Protein 4ABM (pdb70)

InterPro domains:
  IPR005024 Snf7 family [PF03357] (24-198)
  IPR005024 Snf7 family [PTHR22761] (6-207)

Radius of gyration: 22.6 Å; Cα contacts (8 Å, |Δi|>4): 222; chains: 4; bounding box: 54×70×55 Å

Nearest PDB structures (foldseek):
  4abm-assembly1_B  TM=1.013E+00  e=1.252E-09  Homo sapiens
  4abm-assembly1_A  TM=9.025E-01  e=4.653E-08  Homo sapiens
  6nct-assembly1_B  TM=8.554E-01  e=6.165E-01  Homo sapiens
  6b87-assembly3_C  TM=8.703E-01  e=2.392E+00  synthetic construct
  8dk2-assembly1_D  TM=8.391E-01  e=1.732E+00  Pseudomonas aeruginosa PA14

GO terms:
  GO:0036258 multivesicular body assembly (P, TAS)
  GO:0039702 viral budding via host ESCRT complex (P, TAS)
  GO:0000815 ESCRT III complex (C, TAS)
  GO:0016236 macroautophagy (P, TAS)
  GO:0006914 autophagy (P, TAS)
  GO:0006914 autophagy (P, IMP)
  GO:0005635 nuclear envelope (C, IDA)
  GO:0030496 midbody (C, IDA)
  GO:0000815 ESCRT III complex (C, IDA)
  GO:0031902 late endosome membrane (C, EXP)
  GO:0030496 midbody (C, EXP)
  GO:0010458 exit from mitosis (P, IMP)
  GO:0031468 nuclear membrane reassembly (P, IMP)
  GO:0090148 membrane fission (P, IMP)
  GO:0000281 mitotic cytokinesis (P, IMP)
  GO:0005515 protein binding (F, IPI)
  GO:0005829 cytosol (C, TAS)
  GO:0042802 identical protein binding (F, IPI)
  GO:0031982 vesicle (C, IDA)
  GO:0045296 cadherin binding (F, HDA)

Foldseek 3Di:
DVVLVVLLVVLVVVLVVLVVLLVVLVVLLVVLVVVCVVCPPVDPVVNVVSVVVNVVSVVVNVVSVVVNVVSVVVSVVSD/DVVLVVVLVVLVVVLVVLVVVLVVLVVLLVVLVVVLVVPVPPPVPSNVVSVVVSVVSVVVSVVSVVVNVVSVVVSVVSD/DVVLVVVLVVLVVVLVVLVVVLVVLVVLLVVLCVQLVPADPVGDVSNVVSVVVSVVSVVVSVVSVVVNVVSVVVSVVD/DLVVVLVVLVVVLVVLVVLLVVLVVLLVVLVVVVVVPPDDDPVVNVVSVVSSVVSVVSSVVSVVVNVVSVVVSVVSD

Solvent-accessible surface area: 20582 Å² total; per-residue (Å²): 74,94,38,37,102,81,0,1,65,65,0,100,39,0,22,103,18,0,34,127,46,10,105,122,11,43,117,66,17,103,91,22,81,89,32,56,174,165,37,42,151,153,64,151,154,46,33,70,85,21,74,145,111,42,90,142,22,67,80,51,27,67,37,4,27,29,5,5,5,39,0,8,22,2,41,53,46,23,135,75,77,149,86,116,88,6,7,74,74,0,96,38,1,21,115,18,1,40,91,22,13,92,79,4,20,103,92,19,46,101,13,54,75,28,9,152,158,59,32,109,191,64,160,202,34,9,104,80,0,79,118,71,43,155,117,26,64,159,57,10,53,71,2,6,34,3,18,9,13,0,13,31,3,42,76,55,53,127,63,81,140,104,122,98,25,65,92,96,10,116,58,13,41,74,99,25,51,156,108,45,78,78,2,65,100,39,20,114,95,20,62,92,28,9,154,152,55,26,122,190,111,138,191,14,21,127,96,0,64,91,71,38,144,26,2,63,153,28,23,63,118,14,60,31,14,26,71,16,0,99,131,8,65,145,62,111,162,105,112,53,21,31,90,142,29,126,35,50,25,102,57,18,51,97,21,23,78,55,6,72,114,71,9,93,114,33,85,83,56,68,166,176,111,66,139,166,69,162,160,51,62,74,38,26,80,99,51,38,116,38,10,66,137,21,38,57,61,24,71,6,43,21,48,0,10,58,54,28,54,102,79,77,163

CATH classification: 1.10.287.1060

Secondary structure (DSSP, 8-state):
-HHHHHHHHHHHHHHHHHHHHHHHHHHHHHHHHHHHHHHTTS-HHHHHHHHHHHHHHHHHHHHHHHHHHHHHHHHHHH-/-HHHHHHHHHHHHHHHHHHHHHHHHHHHHHHHHHHHHHHTTT-HHHHHHHHHHHHHHHHHHHHHHHHHHHHHHHHHHH-/-HHHHHHHHHHHHHHHHHHHHHHHHHHHHHHHHHHHHH--SS--THHHHHHHHHHHHHHHHHHHHHHHHHHHHHHHH-/-HHHHHHHHHHHHHHHHHHHHHHHHHHHHHHHHHHTT-S--HHHHHHHHHHHHHHHHHHHHHHHHHHHHHHHHHTT-

Organism: Homo sapiens (NCBI:txid9606)

B-factor: mean 28.0, std 14.1, range [8.92, 99.29]

Structure (mmCIF, N/CA/C/O backbone):
data_4ABM
#
_entry.id   4ABM
#
_cell.length_a   37.590
_cell.length_b   71.430
_cell.length_c   123.680
_cell.angle_alpha   90.00
_cell.angle_beta   90.00
_cell.angle_gamma   90.00
#
_symmetry.space_group_name_H-M   'P 21 21 21'
#
loop_
_entity.id
_entity.type
_entity.pdbx_description
1 polymer 'CHARGED MULTIVESICULAR BODY PROTEIN 4B'
2 water water
#
loop_
_atom_site.group_PDB
_atom_site.id
_atom_site.type_symbol
_atom_site.label_atom_id
_atom_site.label_alt_id
_atom_site.label_comp_id
_atom_site.label_asym_id
_atom_site.label_entity_id
_atom_site.label_seq_id
_atom_site.pdbx_PDB_ins_code
_atom_site.Cartn_x
_atom_site.Cartn_y
_atom_site.Cartn_z
_atom_site.occupancy
_atom_site.B_iso_or_equiv
_atom_site.auth_seq_id
_atom_site.auth_comp_id
_atom_site.auth_asym_id
_atom_site.auth_atom_id
_atom_site.pdbx_PDB_model_num
ATOM 1 N N . GLY A 1 1 ? 24.024 20.555 -1.887 1.00 20.36 19 GLY A N 1
ATOM 2 C CA . GLY A 1 1 ? 23.452 19.653 -2.945 1.00 21.48 19 GLY A CA 1
ATOM 3 C C . GLY A 1 1 ? 22.028 20.098 -3.280 1.00 20.00 19 GLY A C 1
ATOM 4 O O . GLY A 1 1 ? 21.547 21.156 -2.771 1.00 19.12 19 GLY A O 1
ATOM 5 N N . ALA A 1 2 ? 21.328 19.292 -4.079 1.00 19.88 20 ALA A N 1
ATOM 6 C CA . ALA A 1 2 ? 19.969 19.658 -4.547 1.00 19.61 20 ALA A CA 1
ATOM 7 C C . ALA A 1 2 ? 19.043 19.851 -3.368 1.00 19.06 20 ALA A C 1
ATOM 8 O O . ALA A 1 2 ? 18.240 20.789 -3.344 1.00 18.19 20 ALA A O 1
ATOM 10 N N . MET A 1 3 ? 19.152 18.972 -2.380 1.00 18.65 21 MET A N 1
ATOM 11 C CA . MET A 1 3 ? 18.205 19.001 -1.200 1.00 19.09 21 MET A CA 1
ATOM 12 C C . MET A 1 3 ? 18.412 20.244 -0.397 1.00 18.02 21 MET A C 1
ATOM 13 O O . MET A 1 3 ? 17.408 20.941 0.032 1.00 17.58 21 MET A O 1
ATOM 18 N N . GLU A 1 4 ? 19.680 20.577 -0.175 1.00 17.96 22 GLU A N 1
ATOM 19 C CA . GLU A 1 4 ? 20.026 21.770 0.571 1.00 17.36 22 GLU A CA 1
ATOM 20 C C . GLU A 1 4 ? 19.535 23.015 -0.194 1.00 16.47 22 GLU A C 1
ATOM 21 O O . GLU A 1 4 ? 18.938 23.902 0.393 1.00 15.64 22 GLU A O 1
ATOM 27 N N . GLN A 1 5 ? 19.719 23.035 -1.516 1.00 16.97 23 GLN A N 1
ATOM 28 C CA . GLN A 1 5 ? 19.239 24.195 -2.299 1.00 16.87 23 GLN A CA 1
ATOM 29 C C . GLN A 1 5 ? 17.697 24.359 -2.256 1.00 15.79 23 GLN A C 1
ATOM 30 O O . GLN A 1 5 ? 17.183 25.486 -2.242 1.00 15.81 23 GLN A O 1
ATOM 36 N N . GLU A 1 6 ? 16.967 23.239 -2.275 1.00 15.24 24 GLU A N 1
ATOM 37 C CA . GLU A 1 6 ? 15.513 23.332 -2.154 1.00 15.21 24 GLU A CA 1
ATOM 38 C C . GLU A 1 6 ? 15.111 23.881 -0.762 1.00 13.79 24 GLU A C 1
ATOM 39 O O . GLU A 1 6 ? 14.319 24.864 -0.649 1.00 13.78 24 GLU A O 1
ATOM 45 N N . ALA A 1 7 ? 15.652 23.277 0.276 1.00 13.21 25 ALA A N 1
ATOM 46 C CA . ALA A 1 7 ? 15.458 23.801 1.660 1.00 12.57 25 ALA A CA 1
ATOM 47 C C . ALA A 1 7 ? 15.821 25.299 1.789 1.00 12.12 25 ALA A C 1
ATOM 48 O O . ALA A 1 7 ? 15.044 26.101 2.398 1.00 11.33 25 ALA A O 1
ATOM 50 N N . ILE A 1 8 ? 16.903 25.699 1.135 1.00 11.99 26 ILE A N 1
ATOM 51 C CA . ILE A 1 8 ? 17.387 27.050 1.238 1.00 12.55 26 ILE A CA 1
ATOM 52 C C . ILE A 1 8 ? 16.395 27.977 0.527 1.00 12.39 26 ILE A C 1
ATOM 53 O O . ILE A 1 8 ? 16.061 29.029 1.033 1.00 12.06 26 ILE A O 1
ATOM 58 N N . GLN A 1 9 ? 15.796 27.502 -0.575 1.00 12.54 27 GLN A N 1
ATOM 59 C CA . GLN A 1 9 ? 14.804 28.347 -1.251 1.00 13.11 27 GLN A CA 1
ATOM 60 C C . GLN A 1 9 ? 13.466 28.461 -0.448 1.00 12.48 27 GLN A C 1
ATOM 61 O O . GLN A 1 9 ? 12.837 29.519 -0.417 1.00 12.60 27 GLN A O 1
ATOM 67 N N A ARG A 1 10 ? 13.036 27.371 0.149 0.70 12.94 28 ARG A N 1
ATOM 68 N N B ARG A 1 10 ? 13.012 27.351 0.140 0.30 12.11 28 ARG A N 1
ATOM 69 C CA A ARG A 1 10 ? 11.849 27.413 0.960 0.70 13.51 28 ARG A CA 1
ATOM 70 C CA B ARG A 1 10 ? 11.835 27.415 1.011 0.30 11.94 28 ARG A CA 1
ATOM 71 C C A ARG A 1 10 ? 12.087 28.312 2.203 0.70 12.39 28 ARG A C 1
ATOM 72 C C B ARG A 1 10 ? 12.108 28.385 2.145 0.30 11.55 28 ARG A C 1
ATOM 73 O O A ARG A 1 10 ? 11.191 29.048 2.628 0.70 12.13 28 ARG A O 1
ATOM 74 O O B ARG A 1 10 ? 11.243 29.190 2.506 0.30 11.63 28 ARG A O 1
ATOM 89 N N . LEU A 1 11 ? 13.316 28.326 2.704 1.00 11.60 29 LEU A N 1
ATOM 90 C CA . LEU A 1 11 ? 13.692 29.292 3.777 1.00 11.35 29 LEU A CA 1
ATOM 91 C C . LEU A 1 11 ? 13.611 30.755 3.310 1.00 11.67 29 LEU A C 1
ATOM 92 O O . LEU A 1 11 ? 12.989 31.622 4.015 1.00 11.64 29 LEU A O 1
ATOM 97 N N . ARG A 1 12 ? 14.127 31.030 2.089 1.00 12.41 30 ARG A N 1
ATOM 98 C CA . ARG A 1 12 ? 14.005 32.347 1.503 1.00 13.79 30 ARG A CA 1
ATOM 99 C C . ARG A 1 12 ? 12.553 32.781 1.350 1.00 13.78 30 ARG A C 1
ATOM 100 O O . ARG A 1 12 ? 12.223 33.920 1.639 1.00 13.51 30 ARG A O 1
ATOM 108 N N . ASP A 1 13 ? 11.703 31.883 0.813 1.00 13.85 31 ASP A N 1
ATOM 109 C CA . ASP A 1 13 ? 10.285 32.196 0.633 1.00 15.01 31 ASP A CA 1
ATOM 110 C C . ASP A 1 13 ? 9.622 32.551 2.027 1.00 14.48 31 ASP A C 1
ATOM 111 O O . ASP A 1 13 ? 8.765 33.413 2.117 1.00 14.84 31 ASP A O 1
ATOM 116 N N . THR A 1 14 ? 10.014 31.829 3.071 1.00 13.02 32 THR A N 1
ATOM 117 C CA . THR A 1 14 ? 9.541 32.110 4.414 1.00 13.31 32 THR A CA 1
ATOM 118 C C . THR A 1 14 ? 10.017 33.450 4.932 1.00 12.30 32 THR A C 1
ATOM 119 O O . THR A 1 14 ? 9.247 34.187 5.578 1.00 13.24 32 THR A O 1
ATOM 123 N N . GLU A 1 15 ? 11.270 33.761 4.709 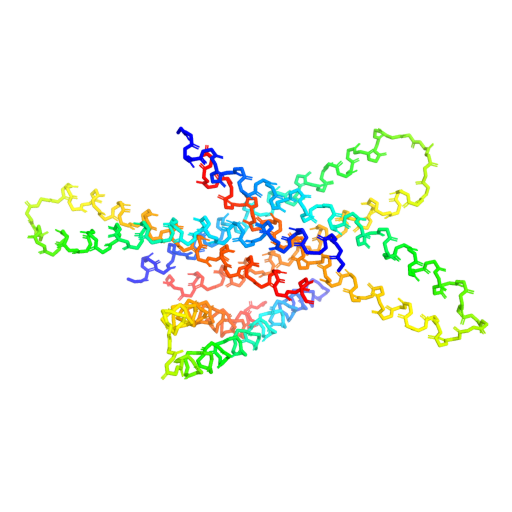1.00 12.31 33 GLU A N 1
ATOM 124 C CA . GLU A 1 15 ? 11.810 35.106 5.080 1.00 12.52 33 GLU A CA 1
ATOM 125 C C . GLU A 1 15 ? 11.051 36.239 4.429 1.00 13.40 33 GLU A C 1
ATOM 126 O O . GLU A 1 15 ? 10.786 37.248 5.074 1.00 12.28 33 GLU A O 1
ATOM 132 N N . GLU A 1 16 ? 10.722 36.072 3.150 1.00 14.33 34 GLU A N 1
ATOM 133 C CA . GLU A 1 16 ? 9.986 37.087 2.417 1.00 16.01 34 GLU A CA 1
ATOM 134 C C . GLU A 1 16 ? 8.633 37.285 3.072 1.00 15.52 34 GLU A C 1
ATOM 135 O O . GLU A 1 16 ? 8.201 38.428 3.293 1.00 15.02 34 GLU A O 1
ATOM 141 N N . MET A 1 17 ? 7.959 36.173 3.399 1.00 13.69 35 MET A N 1
ATOM 142 C CA . MET A 1 17 ? 6.622 36.249 4.045 1.00 15.05 35 MET A CA 1
ATOM 143 C C . MET A 1 17 ? 6.750 36.958 5.380 1.00 14.45 35 MET A C 1
ATOM 144 O O . MET A 1 17 ? 5.926 37.845 5.733 1.00 15.54 35 MET A O 1
ATOM 149 N N . LEU A 1 18 ? 7.803 36.598 6.126 1.00 13.54 36 LEU A N 1
ATOM 150 C CA . LEU A 1 18 ? 7.961 37.126 7.461 1.00 12.69 36 LEU A CA 1
ATOM 151 C C . LEU A 1 18 ? 8.250 38.615 7.421 1.00 12.39 36 LEU A C 1
ATOM 152 O O . LEU A 1 18 ? 7.684 39.393 8.222 1.00 12.02 36 LEU A O 1
ATOM 157 N N . SER A 1 19 ? 9.096 39.034 6.484 1.00 12.52 37 SER A N 1
ATOM 158 C CA . SER A 1 19 ? 9.429 40.473 6.341 1.00 14.17 37 SER A CA 1
ATOM 159 C C . SER A 1 19 ? 8.205 41.283 5.996 1.00 15.03 37 SER A C 1
ATOM 160 O O . SER A 1 19 ? 8.046 42.387 6.458 1.00 14.58 37 SER A O 1
ATOM 163 N N . LYS A 1 20 ? 7.291 40.702 5.220 1.00 15.73 38 LYS A N 1
ATOM 164 C CA . LYS A 1 20 ? 6.032 41.429 4.897 1.00 17.39 38 LYS A CA 1
ATOM 165 C C . LYS A 1 20 ? 5.187 41.657 6.181 1.00 16.62 38 LYS A C 1
ATOM 166 O O . LYS A 1 20 ? 4.628 42.766 6.407 1.00 16.45 38 LYS A O 1
ATOM 172 N N . LYS A 1 21 ? 5.083 40.624 7.010 1.00 15.10 39 LYS A N 1
ATOM 173 C CA . LYS A 1 21 ? 4.318 40.750 8.297 1.00 15.64 39 LYS A CA 1
ATOM 174 C C . LYS A 1 21 ? 5.034 41.714 9.235 1.00 14.97 39 LYS A C 1
ATOM 175 O O . LYS A 1 21 ? 4.413 42.475 9.941 1.00 15.17 39 LYS A O 1
ATOM 181 N N . GLN A 1 22 ? 6.348 41.663 9.228 1.00 14.26 40 GLN A N 1
ATOM 182 C CA . GLN A 1 22 ? 7.147 42.584 10.007 1.00 15.73 40 GLN A CA 1
ATOM 183 C C . GLN A 1 22 ? 6.840 44.037 9.634 1.00 17.03 40 GLN A C 1
ATOM 184 O O . GLN A 1 22 ? 6.621 44.890 10.508 1.00 17.57 40 GLN A O 1
ATOM 190 N N . GLU A 1 23 ? 6.819 44.329 8.345 1.00 18.46 41 GLU A N 1
ATOM 191 C CA . GLU A 1 23 ? 6.616 45.707 7.904 1.00 21.86 41 GLU A CA 1
ATOM 192 C C . GLU A 1 23 ? 5.184 46.190 8.256 1.00 21.46 41 GLU A C 1
ATOM 193 O O . GLU A 1 23 ? 4.981 47.364 8.630 1.00 21.58 41 GLU A O 1
ATOM 199 N N . PHE A 1 24 ? 4.210 45.275 8.136 1.00 19.92 42 PHE A N 1
ATOM 200 C CA . PHE A 1 24 ? 2.800 45.523 8.600 1.00 20.53 42 PHE A CA 1
ATOM 201 C C . PHE A 1 24 ? 2.735 45.886 10.090 1.00 19.58 42 PHE A C 1
ATOM 202 O O . PHE A 1 24 ? 2.085 46.917 10.486 1.00 19.99 42 PHE A O 1
ATOM 210 N N . LEU A 1 25 ? 3.383 45.072 10.926 1.00 16.97 43 LEU A N 1
ATOM 211 C CA . LEU A 1 25 ? 3.331 45.267 12.380 1.00 16.61 43 LEU A CA 1
ATOM 212 C C . LEU A 1 25 ? 4.056 46.502 12.784 1.00 17.50 43 LEU A C 1
ATOM 213 O O . LEU A 1 25 ? 3.567 47.286 13.665 1.00 17.36 43 LEU A O 1
ATOM 218 N N . GLU A 1 26 ? 5.203 46.750 12.147 1.00 17.34 44 GLU A N 1
ATOM 219 C CA . GLU A 1 26 ? 5.987 47.996 12.449 1.00 19.03 44 GLU A CA 1
ATOM 220 C C . GLU A 1 26 ? 5.170 49.241 12.139 1.00 21.22 44 GLU A C 1
ATOM 221 O O . GLU A 1 26 ? 5.140 50.205 12.944 1.00 22.85 44 GLU A O 1
ATOM 227 N N . LYS A 1 27 ? 4.489 49.224 10.998 1.00 21.87 45 LYS A N 1
ATOM 228 C CA . LYS A 1 27 ? 3.609 50.357 10.619 1.00 24.31 45 LYS A CA 1
ATOM 229 C C . LYS A 1 27 ? 2.477 50.535 11.665 1.00 23.81 45 LYS A C 1
ATOM 230 O O . LYS A 1 27 ? 2.189 51.668 12.114 1.00 22.84 45 LYS A O 1
ATOM 236 N N . LYS A 1 28 ? 1.861 49.424 12.065 1.00 21.89 46 LYS A N 1
ATOM 237 C CA . LYS A 1 28 ? 0.763 49.467 13.015 1.00 23.47 46 LYS A CA 1
ATOM 238 C C . LYS A 1 28 ? 1.191 50.036 14.363 1.00 22.63 46 LYS A C 1
ATOM 239 O O . LYS A 1 28 ? 0.430 50.820 15.016 1.00 24.38 46 LYS A O 1
ATOM 245 N N . ILE A 1 29 ? 2.385 49.661 14.799 1.00 21.34 47 ILE A N 1
ATOM 246 C CA . ILE A 1 29 ? 2.927 50.194 16.036 1.00 21.18 47 ILE A CA 1
ATOM 247 C C . ILE A 1 29 ? 3.193 51.718 15.918 1.00 23.31 47 ILE A C 1
ATOM 248 O O . ILE A 1 29 ? 2.795 52.506 16.818 1.00 24.55 47 ILE A O 1
ATOM 253 N N . GLU A 1 30 ? 3.829 52.136 14.811 1.00 24.43 48 GLU A N 1
ATOM 254 C CA . GLU A 1 30 ? 4.069 53.570 14.526 1.00 29.39 48 GLU A CA 1
ATOM 255 C C . GLU A 1 30 ? 2.767 54.332 14.554 1.00 29.85 48 GLU A C 1
ATOM 256 O O . GLU A 1 30 ? 2.676 55.435 15.148 1.00 30.60 48 GLU A O 1
ATOM 262 N N . GLN A 1 31 ? 1.736 53.747 13.951 1.00 28.72 49 GLN A N 1
ATOM 263 C CA . GLN A 1 31 ? 0.408 54.387 13.924 1.00 32.05 49 GLN A CA 1
ATOM 264 C C . GLN A 1 31 ? -0.191 54.518 15.316 1.00 30.70 49 GLN A C 1
ATOM 265 O O . GLN A 1 31 ? -0.863 55.523 15.616 1.00 31.03 49 GLN A O 1
ATOM 271 N N . GLU A 1 32 ? 0.039 53.515 16.176 1.00 29.26 50 GLU A N 1
ATOM 272 C CA . GLU A 1 32 ? -0.523 53.544 17.562 1.00 28.51 50 GLU A CA 1
ATOM 273 C C . GLU A 1 32 ? 0.200 54.605 18.422 1.00 26.37 50 GLU A C 1
ATOM 274 O O . GLU A 1 32 ? -0.410 55.286 19.223 1.00 25.74 50 GLU A O 1
ATOM 280 N N . LEU A 1 33 ? 1.502 54.724 18.250 1.00 26.55 51 LEU A N 1
ATOM 281 C CA . LEU A 1 33 ? 2.242 55.744 19.000 1.00 28.42 51 LEU A CA 1
ATOM 282 C C . LEU A 1 33 ? 1.834 57.159 18.562 1.00 29.99 51 LEU A C 1
ATOM 283 O O . LEU A 1 33 ? 1.616 58.041 19.400 1.00 30.62 51 LEU A O 1
ATOM 288 N N . THR A 1 34 ? 1.622 57.339 17.268 1.00 29.59 52 THR A N 1
ATOM 289 C CA . THR A 1 34 ? 1.203 58.620 16.758 1.00 32.57 52 THR A CA 1
ATOM 290 C C . THR A 1 34 ? -0.185 58.991 17.312 1.00 33.33 52 THR A C 1
ATOM 291 O O . THR A 1 34 ? -0.410 60.143 17.781 1.00 33.56 52 THR A O 1
ATOM 295 N N . ALA A 1 35 ? -1.093 58.015 17.285 1.00 32.27 53 ALA A N 1
ATOM 296 C CA . ALA A 1 35 ? -2.466 58.203 17.768 1.00 35.53 53 ALA A CA 1
ATOM 297 C C . ALA A 1 35 ? -2.523 58.427 19.274 1.00 35.13 53 ALA A C 1
ATOM 298 O O . ALA A 1 35 ? -3.394 59.154 19.764 1.00 36.45 53 ALA A O 1
ATOM 300 N N . ALA A 1 36 ? -1.617 57.785 20.012 1.00 34.21 54 ALA A N 1
ATOM 301 C CA . ALA A 1 36 ? -1.571 57.950 21.476 1.00 36.09 54 ALA A CA 1
ATOM 302 C C . ALA A 1 36 ? -1.172 59.386 21.879 1.00 38.72 54 ALA A C 1
ATOM 303 O O . ALA A 1 36 ? -1.722 59.955 22.859 1.00 39.12 54 ALA A O 1
ATOM 305 N N . LYS A 1 37 ? -0.222 59.963 21.135 1.00 39.65 55 LYS A N 1
ATOM 306 C CA . LYS A 1 37 ? 0.207 61.354 21.356 1.00 44.36 55 LYS A CA 1
ATOM 307 C C . LYS A 1 37 ? -0.892 62.361 20.997 1.00 45.98 55 LYS A C 1
ATOM 308 O O . LYS A 1 37 ? -1.104 63.346 21.727 1.00 47.53 55 LYS A O 1
ATOM 314 N N . LYS A 1 38 ? -1.590 62.122 19.877 1.00 46.23 56 LYS A N 1
ATOM 315 C CA . LYS A 1 38 ? -2.696 63.021 19.452 1.00 49.46 56 LYS A CA 1
ATOM 316 C C . LYS A 1 38 ? -3.878 62.984 20.449 1.00 49.48 56 LYS A C 1
ATOM 317 O O . LYS A 1 38 ? -4.385 64.027 20.867 1.00 50.21 56 LYS A O 1
ATOM 323 N N . HIS A 1 39 ? -4.286 61.776 20.836 1.00 46.91 57 HIS A N 1
ATOM 324 C CA . HIS A 1 39 ? -5.485 61.588 21.659 1.00 48.39 57 HIS A CA 1
ATOM 325 C C . HIS A 1 39 ? -5.251 61.956 23.123 1.00 46.91 57 HIS A C 1
ATOM 326 O O . HIS A 1 39 ? -6.157 62.437 23.793 1.00 44.55 57 HIS A O 1
ATOM 333 N N . GLY A 1 40 ? -4.027 61.708 23.617 1.00 46.22 58 GLY A N 1
ATOM 334 C CA . GLY A 1 40 ? -3.596 62.210 24.941 1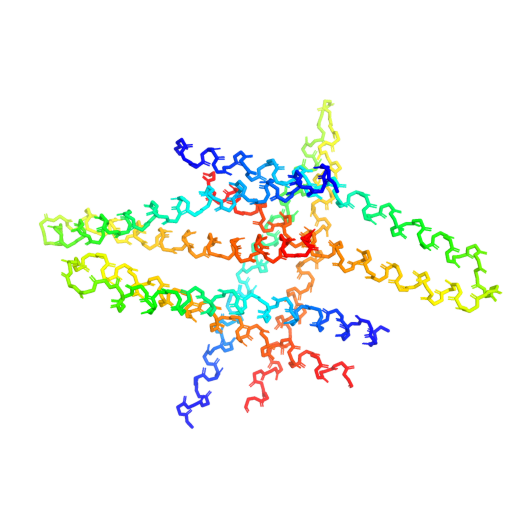.00 45.95 58 GLY A CA 1
ATOM 335 C C . GLY A 1 40 ? -4.413 61.663 26.101 1.00 45.66 58 GLY A C 1
ATOM 336 O O . GLY A 1 40 ? -4.540 60.449 26.271 1.00 46.66 58 GLY A O 1
ATOM 337 N N . THR A 1 41 ? -4.963 62.563 26.902 1.00 46.01 59 THR A N 1
ATOM 338 C CA . THR A 1 41 ? -5.790 62.179 28.047 1.00 44.39 59 THR A CA 1
ATOM 339 C C . THR A 1 41 ? -7.303 62.376 27.771 1.00 43.68 59 THR A C 1
ATOM 340 O O . THR A 1 41 ? -8.070 62.670 28.688 1.00 43.62 59 THR A O 1
ATOM 344 N N . LYS A 1 42 ? -7.716 62.199 26.512 1.00 42.33 60 LYS A N 1
ATOM 345 C CA . LYS A 1 42 ? -9.108 62.514 26.101 1.00 42.65 60 LYS A CA 1
ATOM 346 C C . LYS A 1 42 ? -10.121 61.432 26.578 1.00 38.82 60 LYS A C 1
ATOM 347 O O . LYS A 1 42 ? -11.244 61.746 26.938 1.00 39.05 60 LYS A O 1
ATOM 353 N N . ASN A 1 43 ? -9.694 60.171 26.582 1.00 34.19 61 ASN A N 1
ATOM 354 C CA . ASN A 1 43 ? -10.616 59.065 26.832 1.00 31.56 61 ASN A CA 1
ATOM 355 C C . ASN A 1 43 ? -9.893 57.846 27.356 1.00 28.53 61 ASN A C 1
ATOM 356 O O . ASN A 1 43 ? -9.121 57.206 26.627 1.00 26.45 61 ASN A O 1
ATOM 361 N N . LYS A 1 44 ? -10.066 57.576 28.652 1.00 26.69 62 LYS A N 1
ATOM 362 C CA . LYS A 1 44 ? -9.336 56.437 29.319 1.00 26.00 62 LYS A CA 1
ATOM 363 C C . LYS A 1 44 ? -9.645 55.083 28.695 1.00 25.36 62 LYS A C 1
ATOM 364 O O . LYS A 1 44 ? -8.726 54.253 28.487 1.00 23.57 62 LYS A O 1
ATOM 370 N N . ARG A 1 45 ? -10.932 54.797 28.478 1.00 26.80 63 ARG A N 1
ATOM 371 C CA . ARG A 1 45 ? -11.309 53.504 27.901 1.00 28.06 63 ARG A CA 1
ATOM 372 C C . ARG A 1 45 ? -10.585 53.264 26.535 1.00 27.19 63 ARG A C 1
ATOM 373 O O . ARG A 1 45 ? -10.002 52.205 26.307 1.00 25.63 63 ARG A O 1
ATOM 381 N N . ALA A 1 46 ? -10.647 54.256 25.649 1.00 26.92 64 ALA A N 1
ATOM 382 C CA . ALA A 1 46 ? -10.025 54.140 24.328 1.00 26.02 64 ALA A CA 1
ATOM 383 C C . ALA A 1 46 ? -8.495 54.029 24.430 1.00 24.14 64 ALA A C 1
ATOM 384 O O . ALA A 1 46 ? -7.846 53.286 23.635 1.00 23.99 64 ALA A O 1
ATOM 386 N N . ALA A 1 47 ? -7.900 54.776 25.369 1.00 23.10 65 ALA A N 1
ATOM 387 C CA . ALA A 1 47 ? -6.421 54.684 25.596 1.00 22.77 65 ALA A CA 1
ATOM 388 C C . ALA A 1 47 ? -6.032 53.302 26.085 1.00 22.30 65 ALA A C 1
ATOM 389 O O . ALA A 1 47 ? -5.110 52.715 25.580 1.00 22.79 65 ALA A O 1
ATOM 391 N N . LEU A 1 48 ? -6.767 52.771 27.053 1.00 22.35 66 LEU A N 1
ATOM 392 C CA . LEU A 1 48 ? -6.481 51.392 27.525 1.00 22.76 66 LEU A CA 1
ATOM 393 C C . LEU A 1 48 ? -6.599 50.338 26.392 1.00 22.67 66 LEU A C 1
ATOM 394 O O . LEU A 1 48 ? -5.743 49.419 26.281 1.00 23.62 66 LEU A O 1
ATOM 399 N N . GLN A 1 49 ? -7.642 50.462 25.572 1.00 24.37 67 GLN A N 1
ATOM 400 C CA . GLN A 1 49 ? -7.829 49.579 24.398 1.00 26.17 67 GLN A CA 1
ATOM 401 C C . GLN A 1 49 ? -6.641 49.695 23.432 1.00 24.47 67 GLN A C 1
ATOM 402 O O . GLN A 1 49 ? -6.138 48.702 22.938 1.00 22.19 67 GLN A O 1
ATOM 408 N N . ALA A 1 50 ? -6.205 50.927 23.185 1.00 24.00 68 ALA A N 1
ATOM 409 C CA . ALA A 1 50 ? -5.087 51.186 22.264 1.00 23.59 68 ALA A CA 1
ATOM 410 C C . ALA A 1 50 ? -3.760 50.619 22.809 1.00 22.43 68 ALA A C 1
ATOM 411 O O . ALA A 1 50 ? -2.903 50.068 22.033 1.00 22.35 68 ALA A O 1
ATOM 413 N N . LEU A 1 51 ? -3.558 50.758 24.113 1.00 24.56 69 LEU A N 1
ATOM 414 C CA . LEU A 1 51 ? -2.358 50.220 24.764 1.00 24.43 69 LEU A CA 1
ATOM 415 C C . LEU A 1 51 ? -2.349 48.720 24.655 1.00 24.68 69 LEU A C 1
ATOM 416 O O . LEU A 1 51 ? -1.308 48.114 24.337 1.00 25.50 69 LEU A O 1
ATOM 421 N N . LYS A 1 52 ? -3.519 48.118 24.813 1.00 24.01 70 LYS A N 1
ATOM 422 C CA . LYS A 1 52 ? -3.685 46.681 24.560 1.00 26.25 70 LYS A CA 1
ATOM 423 C C . LYS A 1 52 ? -3.335 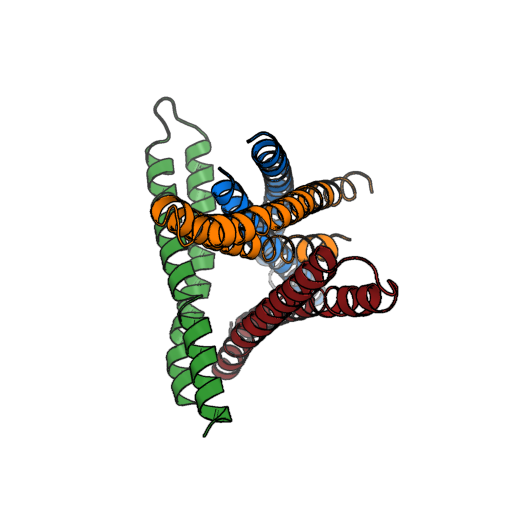46.278 23.111 1.00 24.29 70 LYS A C 1
ATOM 424 O O . LYS A 1 52 ? -2.695 45.226 22.878 1.00 24.67 70 LYS A O 1
ATOM 430 N N . ARG A 1 53 ? -3.771 47.067 22.140 1.00 24.74 71 ARG A N 1
ATOM 431 C CA . ARG A 1 53 ? -3.491 46.717 20.710 1.00 23.03 71 ARG A CA 1
ATOM 432 C C . ARG A 1 53 ? -2.007 46.830 20.442 1.00 22.00 71 ARG A C 1
ATOM 433 O O . ARG A 1 53 ? -1.400 45.937 19.828 1.00 20.43 71 ARG A O 1
ATOM 441 N N . LYS A 1 54 ? -1.414 47.906 20.921 1.00 21.01 72 LYS A N 1
ATOM 442 C CA . LYS A 1 54 ? -0.007 48.143 20.710 1.00 20.80 72 LYS A CA 1
ATOM 443 C C . LYS A 1 54 ? 0.819 47.051 21.318 1.00 19.03 72 LYS A C 1
ATOM 444 O O . LYS A 1 54 ? 1.768 46.547 20.670 1.00 18.29 72 LYS A O 1
ATOM 450 N N . LYS A 1 55 ? 0.465 46.615 22.532 1.00 18.44 73 LYS A N 1
ATOM 451 C CA . LYS A 1 55 ? 1.218 45.509 23.172 1.00 19.24 73 LYS A CA 1
ATOM 452 C C . LYS A 1 55 ? 1.114 44.202 22.381 1.00 19.07 73 LYS A C 1
ATOM 453 O O . LYS A 1 55 ? 2.039 43.433 22.356 1.00 17.81 73 LYS A O 1
ATOM 459 N N . ARG A 1 56 ? -0.069 43.931 21.816 1.00 17.88 74 ARG A N 1
ATOM 460 C CA . ARG A 1 56 ? -0.262 42.719 21.004 1.00 17.55 74 ARG A CA 1
ATOM 461 C C . ARG A 1 56 ? 0.618 42.758 19.768 1.00 15.64 74 ARG A C 1
ATOM 462 O O . ARG A 1 56 ? 1.344 41.790 19.486 1.00 15.12 74 ARG A O 1
ATOM 470 N N . TYR A 1 57 ? 0.653 43.890 19.097 1.00 15.83 75 TYR A N 1
ATOM 471 C CA . TYR A 1 57 ? 1.475 44.023 17.858 1.00 15.43 75 TYR A CA 1
ATOM 472 C C . TYR A 1 57 ? 2.956 43.886 18.217 1.00 15.20 75 TYR A C 1
ATOM 473 O O . TYR A 1 57 ? 3.726 43.197 17.509 1.00 13.99 75 TYR A O 1
ATOM 482 N N . GLU A 1 58 ? 3.361 44.520 19.322 1.00 14.39 76 GLU A N 1
ATOM 483 C CA . GLU A 1 58 ? 4.768 44.396 19.787 1.00 14.56 76 GLU A CA 1
ATOM 484 C C . GLU A 1 58 ? 5.157 42.969 20.115 1.00 13.67 76 GLU A C 1
ATOM 485 O O . GLU A 1 58 ? 6.233 42.535 19.766 1.00 12.61 76 GLU A O 1
ATOM 491 N N . LYS A 1 59 ? 4.232 42.221 20.738 1.00 13.09 77 LYS A N 1
ATOM 492 C CA . LYS A 1 59 ? 4.469 40.798 21.036 1.00 14.11 77 LYS A CA 1
ATOM 493 C C . LYS A 1 59 ? 4.554 39.935 19.735 1.00 13.16 77 LYS A C 1
ATOM 494 O O . LYS A 1 59 ? 5.452 39.139 19.585 1.00 12.44 77 LYS A O 1
ATOM 500 N N . GLN A 1 60 ? 3.662 40.200 18.801 1.00 13.02 78 GLN A N 1
ATOM 501 C CA . GLN A 1 60 ? 3.657 39.511 17.500 1.00 12.54 78 GLN A CA 1
ATOM 502 C C . GLN A 1 60 ? 4.916 39.841 16.759 1.00 12.10 78 GLN A C 1
ATOM 503 O O . GLN A 1 60 ? 5.487 38.984 16.116 1.00 11.46 78 GLN A O 1
ATOM 509 N N . LEU A 1 61 ? 5.336 41.109 16.825 1.00 11.38 79 LEU A N 1
ATOM 510 C CA . LEU A 1 61 ? 6.561 41.527 16.153 1.00 11.27 79 LEU A CA 1
ATOM 511 C C . LEU A 1 61 ? 7.791 40.884 16.724 1.00 11.60 79 LEU A C 1
ATOM 512 O O . LEU A 1 61 ? 8.706 40.507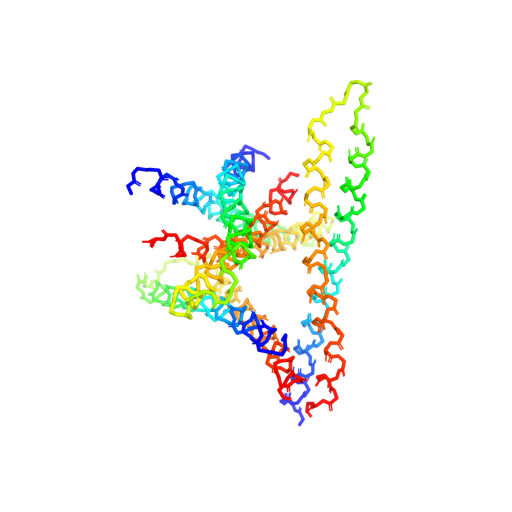 15.968 1.00 11.39 79 LEU A O 1
ATOM 517 N N . ALA A 1 62 ? 7.864 40.795 18.065 1.00 11.73 80 ALA A N 1
ATOM 518 C CA . ALA A 1 62 ? 9.030 40.196 18.696 1.00 12.77 80 ALA A CA 1
ATOM 519 C C . ALA A 1 62 ? 9.160 38.728 18.254 1.00 12.46 80 ALA A C 1
ATOM 520 O O . ALA A 1 62 ? 10.275 38.239 17.996 1.00 11.80 80 ALA A O 1
ATOM 522 N N . GLN A 1 63 ? 8.020 38.054 18.120 1.00 12.71 81 GLN A N 1
ATOM 523 C CA . GLN A 1 63 ? 8.003 36.680 17.691 1.00 13.35 81 GLN A CA 1
ATOM 524 C C . GLN A 1 63 ? 8.513 36.579 16.270 1.00 11.71 81 GLN A C 1
ATOM 525 O O . GLN A 1 63 ? 9.363 35.708 15.935 1.00 11.98 81 GLN A O 1
ATOM 531 N N . ILE A 1 64 ? 7.948 37.401 15.399 1.00 10.82 82 ILE A N 1
ATOM 532 C CA . ILE A 1 64 ? 8.348 37.400 13.984 1.00 9.86 82 ILE A CA 1
ATOM 533 C C . ILE A 1 64 ? 9.860 37.659 13.808 1.00 10.06 82 ILE A C 1
ATOM 534 O O . ILE A 1 64 ? 10.540 36.959 13.025 1.00 8.92 82 ILE A O 1
ATOM 539 N N . ASP A 1 65 ? 10.398 38.607 14.590 1.00 9.88 83 ASP A N 1
ATOM 540 C CA . ASP A 1 65 ? 11.812 38.963 14.468 1.00 11.17 83 ASP A CA 1
ATOM 541 C C . ASP A 1 65 ? 12.696 37.822 14.934 1.00 10.75 83 ASP A C 1
ATOM 542 O O . ASP A 1 65 ? 13.761 37.552 14.345 1.00 10.62 83 ASP A O 1
ATOM 547 N N . GLY A 1 66 ? 12.223 37.080 15.943 1.00 10.56 84 GLY A N 1
ATOM 548 C CA . GLY A 1 66 ? 12.975 35.938 16.447 1.00 10.57 84 GLY A CA 1
ATOM 549 C C . GLY A 1 66 ? 12.970 34.797 15.416 1.00 10.24 84 GLY A C 1
ATOM 550 O O . GLY A 1 66 ? 13.985 34.161 15.171 1.00 10.27 84 GLY A O 1
ATOM 551 N N . THR A 1 67 ? 11.827 34.574 14.811 1.00 9.71 85 THR A N 1
ATOM 552 C CA . THR A 1 67 ? 11.697 33.552 13.771 1.00 9.68 85 THR A CA 1
ATOM 553 C C . THR A 1 67 ? 12.575 33.915 12.587 1.00 9.65 85 THR A C 1
ATOM 554 O O . THR A 1 67 ? 13.249 33.077 12.030 1.00 10.02 85 THR A O 1
ATOM 558 N N . LEU A 1 68 ? 12.564 35.182 12.204 1.00 9.35 86 LEU A N 1
ATOM 559 C CA . LEU A 1 68 ? 13.319 35.606 11.023 1.00 10.02 86 LEU A CA 1
ATOM 560 C C . LEU A 1 68 ? 14.829 35.363 11.208 1.00 9.86 86 LEU A C 1
ATOM 561 O O . LEU A 1 68 ? 15.502 34.840 10.308 1.00 9.68 86 LEU A O 1
ATOM 566 N N . SER A 1 69 ? 15.372 35.701 12.389 1.00 10.07 87 SER A N 1
ATOM 567 C CA . SER A 1 69 ? 16.808 35.466 12.608 1.00 10.57 87 SER A CA 1
ATOM 568 C C . SER A 1 69 ? 17.093 33.990 12.569 1.00 10.61 87 SER A C 1
ATOM 569 O O . SER A 1 69 ? 18.099 33.535 11.968 1.00 10.81 87 SER A O 1
ATOM 572 N N . THR A 1 70 ? 16.247 33.212 13.255 1.00 10.43 88 THR A N 1
ATOM 573 C CA . THR A 1 70 ? 16.449 31.792 13.265 1.00 10.74 88 THR A CA 1
ATOM 574 C C . THR A 1 70 ? 16.462 31.189 11.828 1.00 10.30 88 THR A C 1
ATOM 575 O O . THR A 1 70 ? 17.291 30.276 11.520 1.00 10.58 88 THR A O 1
ATOM 579 N N . ILE A 1 71 ? 15.513 31.611 11.006 1.00 9.69 89 ILE A N 1
ATOM 580 C CA . ILE A 1 71 ? 15.420 31.125 9.609 1.00 10.67 89 ILE A CA 1
ATOM 581 C C . ILE A 1 71 ? 16.621 31.563 8.788 1.00 10.73 89 ILE A C 1
ATOM 582 O O . ILE A 1 71 ? 17.198 30.772 8.050 1.00 11.08 89 ILE A O 1
ATOM 587 N N . GLU A 1 72 ? 16.999 32.829 8.924 1.00 10.92 90 GLU A N 1
ATOM 588 C CA . GLU A 1 72 ? 18.209 33.341 8.261 1.00 11.96 90 GLU A CA 1
ATOM 589 C C . GLU A 1 72 ? 19.462 32.502 8.629 1.00 12.72 90 GLU A C 1
ATOM 590 O O . GLU A 1 72 ? 20.270 32.081 7.725 1.00 12.88 90 GLU A O 1
ATOM 596 N N . PHE A 1 73 ? 19.664 32.275 9.920 1.00 12.86 91 PHE A N 1
ATOM 597 C CA . PHE A 1 73 ? 20.836 31.509 10.344 1.00 13.75 91 PHE A CA 1
ATOM 598 C C . PHE A 1 73 ? 20.804 30.063 9.870 1.00 13.46 91 PHE A C 1
ATOM 599 O O . PHE A 1 73 ? 21.842 29.492 9.528 1.00 13.95 91 PHE A O 1
ATOM 607 N N . GLN A 1 74 ? 19.640 29.443 9.946 1.00 12.48 92 GLN A N 1
ATOM 608 C CA . GLN A 1 74 ? 19.465 28.075 9.369 1.00 12.69 92 GLN A CA 1
ATOM 609 C C . GLN A 1 74 ? 19.799 28.021 7.865 1.00 12.82 92 GLN A C 1
ATOM 610 O O . GLN A 1 74 ? 20.465 27.117 7.413 1.00 13.13 92 GLN A O 1
ATOM 616 N N . ARG A 1 75 ? 19.322 28.993 7.103 1.00 12.75 93 ARG A N 1
ATOM 617 C CA . ARG A 1 75 ? 19.642 29.052 5.679 1.00 14.00 93 ARG A CA 1
ATOM 618 C C . ARG A 1 75 ? 21.155 29.145 5.490 1.00 15.99 93 ARG A C 1
ATOM 619 O O . ARG A 1 75 ? 21.745 28.456 4.645 1.00 15.80 93 ARG A O 1
ATOM 627 N N . GLU A 1 76 ? 21.778 30.045 6.230 1.00 16.80 94 GLU A N 1
ATOM 628 C CA . GLU A 1 76 ? 23.231 30.248 6.055 1.00 19.82 94 GLU A CA 1
ATOM 629 C C . GLU A 1 76 ? 24.010 28.976 6.398 1.00 20.20 94 GLU A C 1
ATOM 630 O O . GLU A 1 76 ? 25.002 28.643 5.745 1.00 22.03 94 GLU A O 1
ATOM 636 N N . ALA A 1 77 ? 23.480 28.195 7.335 1.00 19.17 95 ALA A N 1
ATOM 637 C CA . ALA A 1 77 ? 24.114 26.950 7.781 1.00 18.97 95 ALA A CA 1
ATOM 638 C C . ALA A 1 77 ? 24.028 25.829 6.736 1.00 19.91 95 ALA A C 1
ATOM 639 O O . ALA A 1 77 ? 24.736 24.856 6.824 1.00 20.27 95 ALA A O 1
ATOM 641 N N . LEU A 1 78 ? 23.072 25.945 5.825 1.00 18.90 96 LEU A N 1
ATOM 642 C CA . LEU A 1 78 ? 22.890 24.912 4.781 1.00 19.03 96 LEU A CA 1
ATOM 643 C C . LEU A 1 78 ? 23.690 25.232 3.538 1.00 21.80 96 LEU A C 1
ATOM 644 O O . LEU A 1 78 ? 23.797 24.398 2.656 1.00 21.26 96 LEU A O 1
ATOM 649 N N . GLU A 1 79 ? 24.049 26.510 3.390 1.00 25.06 97 GLU A N 1
ATOM 650 C CA . GLU A 1 79 ? 24.926 26.983 2.304 1.00 31.86 97 GLU A CA 1
ATOM 651 C C . GLU A 1 79 ? 26.344 26.764 2.758 1.00 35.13 97 GLU A C 1
ATOM 652 O O . GLU A 1 79 ? 27.035 25.852 2.332 1.00 37.33 97 GLU A O 1
ATOM 659 N N . GLY B 1 1 ? -8.565 34.255 5.886 1.00 45.15 19 GLY B N 1
ATOM 660 C CA . GLY B 1 1 ? -8.806 33.728 4.507 1.00 43.55 19 GLY B CA 1
ATOM 661 C C . GLY B 1 1 ? -7.514 33.514 3.729 1.00 44.22 19 GLY B C 1
ATOM 662 O O . GLY B 1 1 ? -6.454 33.300 4.318 1.00 41.35 19 GLY B O 1
ATOM 663 N N . ALA B 1 2 ? -7.605 33.611 2.401 1.00 45.84 20 ALA B N 1
ATOM 664 C CA . ALA B 1 2 ? -6.556 33.109 1.494 1.00 46.50 20 ALA B CA 1
ATOM 665 C C . ALA B 1 2 ? -5.148 33.569 1.860 1.00 43.94 20 ALA B C 1
ATOM 666 O O . ALA B 1 2 ? -4.225 32.761 1.907 1.00 43.63 20 ALA B O 1
ATOM 668 N N . MET B 1 3 ? -4.977 34.872 2.083 1.00 43.50 21 MET B N 1
ATOM 669 C CA . MET B 1 3 ? -3.639 35.438 2.390 1.00 41.77 21 MET B CA 1
ATOM 670 C C . MET B 1 3 ? -3.031 34.825 3.678 1.00 37.16 21 MET B C 1
ATOM 671 O O . MET B 1 3 ? -1.834 34.570 3.742 1.00 36.94 21 MET B O 1
ATOM 676 N N A GLU B 1 4 ? -3.880 34.626 4.691 0.60 34.35 22 GLU B N 1
ATOM 677 N N B GLU B 1 4 ? -3.875 34.587 4.680 0.40 34.55 22 GLU B N 1
ATOM 678 C CA A GLU B 1 4 ? -3.471 34.012 5.969 0.60 30.16 22 GLU B CA 1
ATOM 679 C CA B GLU B 1 4 ? -3.410 34.061 5.968 0.40 30.53 22 GLU B CA 1
ATOM 680 C C A GLU B 1 4 ? -3.017 32.591 5.753 0.60 28.70 22 GLU B C 1
ATOM 681 C C B GLU B 1 4 ? -3.079 32.555 5.876 0.40 29.08 22 GLU B C 1
ATOM 682 O O A GLU B 1 4 ? -1.945 32.174 6.231 0.60 25.09 22 GLU B O 1
ATOM 683 O O B GLU B 1 4 ? -2.132 32.073 6.516 0.40 26.74 22 GLU B O 1
ATOM 694 N N . GLN B 1 5 ? -3.844 31.825 5.057 1.00 29.02 23 GLN B N 1
ATOM 695 C CA . GLN B 1 5 ? -3.524 30.433 4.770 1.00 27.70 23 GLN B CA 1
ATOM 696 C C . GLN B 1 5 ? -2.206 30.318 4.031 1.00 24.95 23 GLN B C 1
ATOM 697 O O . GLN B 1 5 ? -1.467 29.374 4.244 1.00 21.36 23 GLN B O 1
ATOM 703 N N . GLU B 1 6 ? -1.934 31.278 3.126 1.00 26.58 24 GLU B N 1
ATOM 704 C CA . GLU B 1 6 ? -0.671 31.265 2.343 1.00 27.36 24 GLU B CA 1
ATOM 705 C C . GLU B 1 6 ? 0.525 31.377 3.254 1.00 23.65 24 GLU B C 1
ATOM 706 O O . GLU B 1 6 ? 1.494 30.659 3.103 1.00 21.95 24 GLU B O 1
ATOM 712 N N . ALA B 1 7 ? 0.432 32.250 4.256 1.00 21.98 25 ALA B N 1
ATOM 713 C CA . ALA B 1 7 ? 1.534 32.448 5.154 1.00 21.33 25 ALA B CA 1
ATOM 714 C C . ALA B 1 7 ? 1.802 31.165 5.920 1.00 18.47 25 ALA B C 1
ATOM 715 O O . ALA B 1 7 ? 2.948 30.733 6.059 1.00 17.75 25 ALA B O 1
ATOM 717 N N A ILE B 1 8 ? 0.738 30.502 6.362 0.50 17.36 26 ILE B N 1
ATOM 718 N N B ILE B 1 8 ? 0.724 30.514 6.332 0.50 17.35 26 ILE B N 1
ATOM 719 C CA A ILE B 1 8 ? 0.897 29.239 7.065 0.50 16.69 26 ILE B CA 1
ATOM 720 C CA B ILE B 1 8 ? 0.811 29.279 7.049 0.50 16.69 26 ILE B CA 1
ATOM 721 C C A ILE B 1 8 ? 1.459 28.154 6.147 0.50 16.51 26 ILE B C 1
ATOM 722 C C B ILE B 1 8 ? 1.414 28.165 6.159 0.50 16.53 26 ILE B C 1
ATOM 723 O O A ILE B 1 8 ? 2.300 27.321 6.568 0.50 15.73 26 ILE B O 1
ATOM 724 O O B ILE B 1 8 ? 2.243 27.347 6.617 0.50 15.89 26 ILE B O 1
ATOM 733 N N . GLN B 1 9 ? 1.058 28.185 4.880 1.00 17.24 27 GLN B N 1
ATOM 734 C CA . GLN B 1 9 ? 1.584 27.228 3.945 1.00 17.46 27 GLN B CA 1
ATOM 735 C C . GLN B 1 9 ? 3.099 27.414 3.700 1.00 16.59 27 GLN B C 1
ATOM 736 O O . GLN B 1 9 ? 3.823 26.443 3.562 1.00 15.47 27 GLN B O 1
ATOM 742 N N . ARG B 1 10 ? 3.573 28.663 3.681 1.00 16.25 28 ARG B N 1
ATOM 743 C CA . ARG B 1 10 ? 5.007 28.891 3.546 1.00 16.48 28 ARG B CA 1
ATOM 744 C C . ARG B 1 10 ? 5.733 28.195 4.711 1.00 15.10 28 ARG B C 1
ATOM 745 O O . ARG B 1 10 ? 6.792 27.596 4.530 1.00 13.52 28 ARG B O 1
ATOM 753 N N . LEU B 1 11 ? 5.172 28.311 5.920 1.00 13.39 29 LEU B N 1
ATOM 754 C CA . LEU B 1 11 ? 5.828 27.754 7.070 1.00 12.84 29 LEU B CA 1
ATOM 755 C C . LEU B 1 11 ? 5.787 26.235 7.000 1.00 13.62 29 LEU B C 1
ATOM 756 O O . LEU B 1 11 ? 6.798 25.564 7.219 1.00 12.93 29 LEU B O 1
ATOM 761 N N . ARG B 1 12 ? 4.666 25.702 6.548 1.00 14.43 30 ARG B N 1
ATOM 762 C CA . ARG B 1 12 ? 4.528 24.265 6.397 1.00 16.80 30 ARG B CA 1
ATOM 763 C C . ARG B 1 12 ? 5.517 23.705 5.378 1.00 15.28 30 ARG B C 1
ATOM 764 O O . ARG B 1 12 ? 6.101 22.621 5.600 1.00 15.23 30 ARG B O 1
ATOM 772 N N . ASP B 1 13 ? 5.689 24.407 4.254 1.00 15.37 31 ASP B N 1
ATOM 773 C CA . ASP B 1 13 ? 6.660 23.930 3.176 1.00 15.41 31 ASP B CA 1
ATOM 774 C C . ASP B 1 13 ? 8.061 23.876 3.747 1.00 13.74 31 ASP B C 1
ATOM 775 O O . ASP B 1 13 ? 8.867 23.027 3.379 1.00 13.07 31 ASP B O 1
ATOM 780 N N . THR B 1 14 ? 8.372 24.827 4.634 1.00 12.16 32 THR B N 1
ATOM 781 C CA . THR B 1 14 ? 9.710 24.888 5.225 1.00 12.20 32 THR B CA 1
ATOM 782 C C . THR B 1 14 ? 9.915 23.784 6.207 1.00 11.07 32 THR B C 1
ATOM 783 O O . THR B 1 14 ? 10.915 23.119 6.174 1.00 11.51 32 THR B O 1
ATOM 787 N N . GLU B 1 15 ? 8.911 23.541 7.021 1.00 11.37 33 GLU B N 1
ATOM 788 C CA . GLU B 1 15 ? 8.925 22.413 7.976 1.00 12.54 33 GLU B CA 1
ATOM 789 C C . GLU B 1 15 ? 9.144 21.142 7.258 1.00 12.70 33 GLU B C 1
ATOM 790 O O . GLU B 1 15 ? 9.923 20.324 7.681 1.00 12.15 33 GLU B O 1
ATOM 796 N N . GLU B 1 16 ? 8.409 20.943 6.173 1.00 13.09 34 GLU B N 1
ATOM 797 C CA . GLU B 1 16 ? 8.504 19.669 5.433 1.00 14.11 34 GLU B CA 1
ATOM 798 C C . GLU B 1 16 ? 9.899 19.431 4.776 1.00 13.42 34 GLU B C 1
ATOM 799 O O . GLU B 1 16 ? 10.440 18.316 4.817 1.00 12.86 34 GLU B O 1
ATOM 805 N N A MET B 1 17 ? 10.515 20.496 4.261 0.50 12.50 35 MET B N 1
ATOM 806 N N B MET B 1 17 ? 10.502 20.499 4.267 0.50 12.71 35 MET B N 1
ATOM 807 C CA A MET B 1 17 ? 11.882 20.366 3.741 0.50 12.53 35 MET B CA 1
ATOM 808 C CA B MET B 1 17 ? 11.838 20.392 3.716 0.50 12.90 35 MET B CA 1
ATOM 809 C C A MET B 1 17 ? 12.908 20.140 4.834 0.50 12.00 35 MET B C 1
ATOM 810 C C B MET B 1 17 ? 12.903 20.162 4.808 0.50 12.22 35 MET B C 1
ATOM 811 O O A MET B 1 17 ? 13.882 19.362 4.646 0.50 12.26 35 MET B O 1
ATOM 812 O O B MET B 1 17 ? 13.867 19.379 4.601 0.50 12.53 35 MET B O 1
ATOM 821 N N . LEU B 1 18 ? 12.755 20.832 5.965 1.00 11.03 36 LEU B N 1
ATOM 822 C CA . LEU B 1 18 ? 13.681 20.616 7.060 1.00 11.76 36 LEU B CA 1
ATOM 823 C C . LEU B 1 18 ? 13.547 19.227 7.649 1.00 12.11 36 LEU B C 1
ATOM 824 O O . LEU B 1 18 ? 14.567 18.586 8.002 1.00 11.67 36 LEU B O 1
ATOM 829 N N . SER B 1 19 ? 12.310 18.695 7.672 1.00 13.26 37 SER B N 1
ATOM 830 C CA . SER B 1 19 ? 12.091 17.343 8.179 1.00 14.46 37 SER B CA 1
ATOM 831 C C . SER B 1 19 ? 12.710 16.332 7.230 1.00 14.78 37 SER B C 1
ATOM 832 O O . SER B 1 19 ? 13.308 15.328 7.664 1.00 14.74 37 SER B O 1
ATOM 835 N N . LYS B 1 20 ? 12.619 16.610 5.938 1.00 13.89 38 LYS B N 1
ATOM 836 C CA . LYS B 1 20 ? 13.285 15.759 4.943 1.00 15.93 38 LYS B CA 1
ATOM 837 C C . LYS B 1 20 ? 14.815 15.782 5.143 1.00 14.96 38 LYS B C 1
ATOM 838 O O . LYS B 1 20 ? 15.481 14.735 5.128 1.00 15.28 38 LYS B O 1
ATOM 844 N N . LYS B 1 21 ? 15.365 16.965 5.399 1.00 14.15 39 LYS B N 1
ATOM 845 C CA . LYS B 1 21 ? 16.808 17.076 5.607 1.00 15.92 39 LYS B CA 1
ATOM 846 C C . LYS B 1 21 ? 17.228 16.317 6.905 1.00 16.90 39 LYS B C 1
ATOM 847 O O . LYS B 1 21 ? 18.320 15.707 6.971 1.00 16.38 39 LYS B O 1
ATOM 853 N N . GLN B 1 22 ? 16.381 16.371 7.927 1.00 16.30 40 GLN B N 1
ATOM 854 C CA . GLN B 1 22 ? 16.627 15.542 9.170 1.00 17.25 40 GLN B CA 1
ATOM 855 C C . GLN B 1 22 ? 16.752 14.129 8.865 1.00 19.09 40 GLN B C 1
ATOM 856 O O . GLN B 1 22 ? 17.657 13.440 9.371 1.00 18.34 40 GLN B O 1
ATOM 862 N N . GLU B 1 23 ? 15.806 13.613 8.092 1.00 19.70 41 GLU B N 1
ATOM 863 C CA . GLU B 1 23 ? 15.783 12.212 7.807 1.00 21.41 41 GLU B CA 1
ATOM 864 C C . GLU B 1 23 ? 17.030 11.824 7.054 1.00 20.73 41 GLU B C 1
ATOM 865 O O . GLU B 1 23 ? 17.632 10.749 7.298 1.00 20.01 41 GLU B O 1
ATOM 871 N N . PHE B 1 24 ? 17.454 12.679 6.151 1.00 18.74 42 PHE B N 1
ATOM 872 C CA . PHE B 1 24 ? 18.629 12.393 5.406 1.00 19.60 42 PHE B CA 1
ATOM 873 C C . PHE B 1 24 ? 19.888 12.474 6.224 1.00 18.41 42 PHE B C 1
ATOM 874 O O . PHE B 1 24 ? 20.814 11.668 6.027 1.00 19.65 42 PHE B O 1
ATOM 882 N N . LEU B 1 25 ? 19.920 13.392 7.183 1.00 16.69 43 LEU B N 1
ATOM 883 C CA . LEU B 1 25 ? 21.065 13.464 8.118 1.00 17.65 43 LEU B CA 1
ATOM 884 C C . LEU B 1 25 ? 21.125 12.195 8.993 1.00 20.32 43 LEU B C 1
ATOM 885 O O . LEU B 1 25 ? 22.189 11.716 9.332 1.00 20.74 43 LEU B O 1
ATOM 890 N N . GLU B 1 26 ? 19.979 11.603 9.265 1.00 22.60 44 GLU B N 1
ATOM 891 C CA . GLU B 1 26 ? 19.966 10.350 10.062 1.00 23.14 44 GLU B CA 1
ATOM 892 C C . GLU B 1 26 ? 20.499 9.174 9.298 1.00 24.45 44 GLU B C 1
ATOM 893 O O . GLU B 1 26 ? 21.282 8.412 9.822 1.00 26.23 44 GLU B O 1
ATOM 899 N N . LYS B 1 27 ? 20.121 9.053 8.036 1.00 24.41 45 LYS B N 1
ATOM 900 C CA . LYS B 1 27 ? 20.689 8.046 7.166 1.00 26.79 45 LYS B CA 1
ATOM 901 C C . LYS B 1 27 ? 22.239 8.257 7.034 1.00 26.52 45 LYS B C 1
ATOM 902 O O . LYS B 1 27 ? 23.016 7.285 7.077 1.00 24.76 45 LYS B O 1
ATOM 908 N N . LYS B 1 28 ? 22.675 9.528 6.946 1.00 24.22 46 LYS B N 1
ATOM 909 C CA . LYS B 1 28 ? 24.125 9.830 6.841 1.00 25.41 46 LYS B CA 1
ATOM 910 C C . LYS B 1 28 ? 24.908 9.456 8.074 1.00 24.08 46 LYS B C 1
ATOM 911 O O . LYS B 1 28 ? 25.968 8.817 7.974 1.00 23.67 46 LYS B O 1
ATOM 917 N N A ILE B 1 29 ? 24.422 9.886 9.248 0.50 25.01 47 ILE B N 1
ATOM 918 N N B ILE B 1 29 ? 24.390 9.831 9.235 0.50 24.80 47 ILE B N 1
ATOM 919 C CA A ILE B 1 29 ? 24.974 9.416 10.546 0.50 26.53 47 ILE B CA 1
ATOM 920 C CA B ILE B 1 29 ? 25.018 9.489 10.508 0.50 26.02 47 ILE B CA 1
ATOM 921 C C A ILE B 1 29 ? 25.209 7.934 10.487 0.50 28.85 47 ILE B C 1
ATOM 922 C C B ILE B 1 29 ? 25.128 7.954 10.690 0.50 28.99 47 ILE B C 1
ATOM 923 O O A ILE B 1 29 ? 26.303 7.436 10.817 0.50 28.11 47 ILE B O 1
ATOM 924 O O B ILE B 1 29 ? 26.113 7.454 11.269 0.50 28.48 47 ILE B O 1
ATOM 933 N N . GLU B 1 30 ? 24.170 7.210 10.111 1.00 30.54 48 GLU B N 1
ATOM 934 C CA . GLU B 1 30 ? 24.226 5.741 10.099 1.00 32.76 48 GLU B CA 1
ATOM 935 C C . GLU B 1 30 ? 25.267 5.206 9.123 1.00 32.19 48 GLU B C 1
ATOM 936 O O . GLU B 1 30 ? 25.949 4.201 9.406 1.00 31.78 48 GLU B O 1
ATOM 942 N N . GLN B 1 31 ? 25.377 5.836 7.968 1.00 28.41 49 GLN B N 1
ATOM 943 C CA . GLN B 1 31 ? 26.397 5.460 7.031 1.00 26.64 49 GLN B CA 1
ATOM 944 C C . GLN B 1 31 ? 27.771 5.706 7.648 1.00 25.18 49 GLN B C 1
ATOM 945 O O . GLN B 1 31 ? 28.683 4.923 7.441 1.00 27.60 49 GLN B O 1
ATOM 951 N N . GLU B 1 32 ? 27.914 6.822 8.372 1.00 23.89 50 GLU B N 1
ATOM 952 C CA . GLU B 1 32 ? 29.266 7.268 8.885 1.00 22.67 50 GLU B CA 1
ATOM 953 C C . GLU B 1 32 ? 29.704 6.419 10.033 1.00 25.36 50 GLU B C 1
ATOM 954 O O . GLU B 1 32 ? 30.879 6.015 10.104 1.00 24.19 50 GLU B O 1
ATOM 960 N N . LEU B 1 33 ? 28.777 6.109 10.942 1.00 25.37 51 LEU B N 1
ATOM 961 C CA . LEU B 1 33 ? 29.131 5.283 12.087 1.00 28.65 51 LEU B CA 1
ATOM 962 C C . LEU B 1 33 ? 29.410 3.863 11.642 1.00 29.87 51 LEU B C 1
ATOM 963 O O . LEU B 1 33 ? 30.395 3.227 12.111 1.00 32.02 51 LEU B O 1
ATOM 968 N N . THR B 1 34 ? 28.669 3.402 10.615 1.00 30.55 52 THR B N 1
ATOM 969 C CA . THR B 1 34 ? 28.985 2.114 9.935 1.00 32.08 52 THR B CA 1
ATOM 970 C C . THR B 1 34 ? 30.389 2.111 9.268 1.00 30.98 52 THR B C 1
ATOM 971 O O . THR B 1 34 ? 31.149 1.140 9.397 1.00 32.61 52 THR B O 1
ATOM 975 N N . ALA B 1 35 ? 30.719 3.174 8.538 1.00 27.51 53 ALA B N 1
ATOM 976 C CA . ALA B 1 35 ? 32.038 3.230 7.873 1.00 25.41 53 ALA B CA 1
ATOM 977 C C . ALA B 1 35 ? 33.211 3.325 8.874 1.00 26.21 53 ALA B C 1
ATOM 978 O O . ALA B 1 35 ? 34.287 2.763 8.639 1.00 26.90 53 ALA B O 1
ATOM 980 N N . ALA B 1 36 ? 33.010 4.052 9.977 1.00 25.68 54 ALA B N 1
ATOM 981 C CA . ALA B 1 36 ? 34.064 4.191 10.976 1.00 27.60 54 ALA B CA 1
ATOM 982 C C . ALA B 1 36 ? 34.357 2.818 11.622 1.00 29.59 54 ALA B C 1
ATOM 983 O O . ALA B 1 36 ? 35.509 2.484 11.895 1.00 30.32 54 ALA B O 1
ATOM 985 N N . LYS B 1 37 ? 33.315 2.019 11.806 1.00 31.80 55 LYS B N 1
AT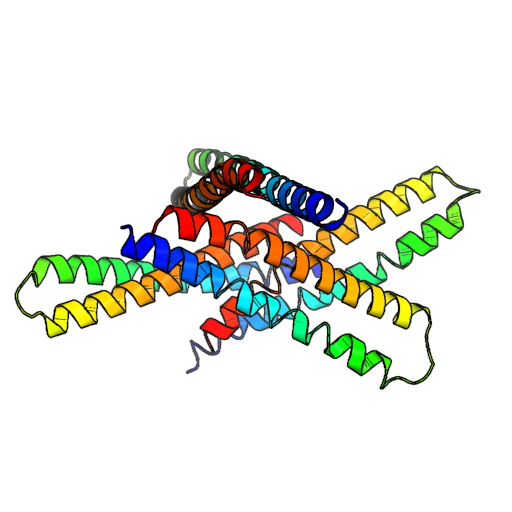OM 986 C CA . LYS B 1 37 ? 33.486 0.641 12.329 1.00 35.29 55 LYS B CA 1
ATOM 987 C C . LYS B 1 37 ? 34.140 -0.239 11.294 1.00 35.61 55 LYS B C 1
ATOM 988 O O . LYS B 1 37 ? 34.953 -1.094 11.620 1.00 36.95 55 LYS B O 1
ATOM 994 N N . LYS B 1 38 ? 33.760 -0.049 10.040 1.00 33.90 56 LYS B N 1
ATOM 995 C CA . LYS B 1 38 ? 34.309 -0.838 8.955 1.00 35.01 56 LYS B CA 1
ATOM 996 C C . LYS B 1 38 ? 35.823 -0.550 8.762 1.00 35.13 56 LYS B C 1
ATOM 997 O O . LYS B 1 38 ? 36.608 -1.456 8.431 1.00 34.87 56 LYS B O 1
ATOM 1003 N N . HIS B 1 39 ? 36.217 0.702 8.964 1.00 33.69 57 HIS B N 1
ATOM 1004 C CA . HIS B 1 39 ? 37.575 1.135 8.623 1.00 36.59 57 HIS B CA 1
ATOM 1005 C C . HIS B 1 39 ? 38.452 1.277 9.831 1.00 41.38 57 HIS B C 1
ATOM 1006 O O . HIS B 1 39 ? 39.638 1.615 9.710 1.00 42.15 57 HIS B O 1
ATOM 1013 N N . GLY B 1 40 ? 37.882 1.013 11.011 1.00 43.61 58 GLY B N 1
ATOM 1014 C CA . GLY B 1 40 ? 38.545 1.318 12.272 1.00 48.32 58 GLY B CA 1
ATOM 1015 C C . GLY B 1 40 ? 39.976 0.840 12.295 1.00 52.13 58 GLY B C 1
ATOM 1016 O O . GLY B 1 40 ? 40.885 1.592 12.648 1.00 55.63 58 GLY B O 1
ATOM 1017 N N . THR B 1 41 ? 40.183 -0.414 11.894 1.00 52.73 59 THR B N 1
ATOM 1018 C CA . THR B 1 41 ? 41.510 -1.040 11.976 1.00 55.74 59 THR B CA 1
ATOM 1019 C C . THR B 1 41 ? 42.356 -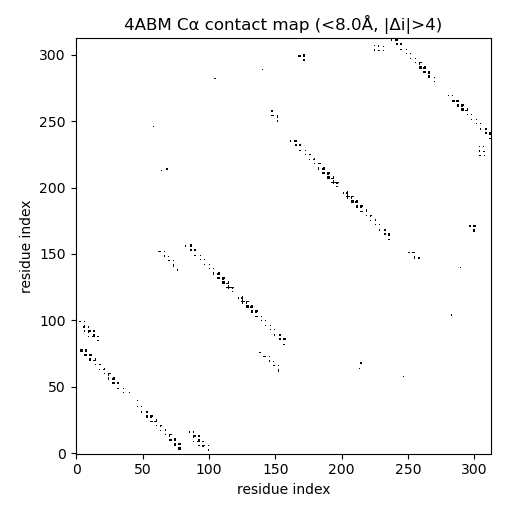0.805 10.704 1.00 53.86 59 THR B C 1
ATOM 1020 O O . THR B 1 41 ? 43.497 -0.349 10.787 1.00 56.70 59 THR B O 1
ATOM 1024 N N . LYS B 1 42 ? 41.771 -1.077 9.537 1.00 49.09 60 LYS B N 1
ATOM 1025 C CA . LYS B 1 42 ? 42.545 -1.184 8.299 1.00 45.43 60 LYS B CA 1
ATOM 1026 C C . LYS B 1 42 ? 42.813 0.185 7.627 1.00 42.97 60 LYS B C 1
ATOM 1027 O O . LYS B 1 42 ? 43.687 0.303 6.788 1.00 40.75 60 LYS B O 1
ATOM 1033 N N . ASN B 1 43 ? 42.063 1.213 8.038 1.00 39.37 61 ASN B N 1
ATOM 1034 C CA . ASN B 1 43 ? 42.155 2.533 7.412 1.00 36.63 61 ASN B CA 1
ATOM 1035 C C . ASN B 1 43 ? 41.823 3.637 8.437 1.00 38.34 61 ASN B C 1
ATOM 1036 O O . ASN B 1 43 ? 40.721 4.213 8.420 1.00 35.16 61 ASN B O 1
ATOM 1041 N N . LYS B 1 44 ? 42.761 3.891 9.354 1.00 36.73 62 LYS B N 1
ATOM 1042 C CA . LYS B 1 44 ? 42.516 4.808 10.481 1.00 36.56 62 LYS B CA 1
ATOM 1043 C C . LYS B 1 44 ? 42.158 6.187 9.995 1.00 33.65 62 LYS B C 1
ATOM 1044 O O . LYS B 1 44 ? 41.347 6.866 10.599 1.00 31.95 62 LYS B O 1
ATOM 1050 N N . ARG B 1 45 ? 42.709 6.567 8.850 1.00 33.26 63 ARG B N 1
ATOM 1051 C CA . ARG B 1 45 ? 42.463 7.887 8.279 1.00 31.06 63 ARG B CA 1
ATOM 1052 C C . ARG B 1 45 ? 40.979 8.056 7.866 1.00 28.66 63 ARG B C 1
ATOM 1053 O O . ARG B 1 45 ? 40.291 9.018 8.293 1.00 26.52 63 ARG B O 1
ATOM 1061 N N . ALA B 1 46 ? 40.485 7.117 7.054 1.00 25.91 64 ALA B N 1
ATOM 1062 C CA . ALA B 1 46 ? 39.083 7.139 6.650 1.00 23.68 64 ALA B CA 1
ATOM 1063 C C . ALA B 1 46 ? 38.182 7.118 7.895 1.00 22.86 64 ALA B C 1
ATOM 1064 O O . ALA B 1 46 ? 37.214 7.819 7.946 1.00 22.42 64 ALA B O 1
ATOM 1066 N N . ALA B 1 47 ? 38.513 6.262 8.880 1.00 23.46 65 ALA B N 1
ATOM 1067 C CA . ALA B 1 47 ? 37.676 6.135 10.122 1.00 24.11 65 ALA B CA 1
ATOM 1068 C C . ALA B 1 47 ? 37.578 7.454 10.890 1.00 24.72 65 ALA B C 1
ATOM 1069 O O . ALA B 1 47 ? 36.519 7.832 11.343 1.00 23.46 65 ALA B O 1
ATOM 1071 N N . LEU B 1 48 ? 38.712 8.104 11.081 1.00 24.78 66 LEU B N 1
ATOM 1072 C CA . LEU B 1 48 ? 38.736 9.332 11.835 1.00 25.38 66 LEU B CA 1
ATOM 1073 C C . LEU B 1 48 ? 37.885 10.406 11.141 1.00 23.08 66 LEU B C 1
ATOM 1074 O O . LEU B 1 48 ? 37.132 11.107 11.803 1.00 21.68 66 LEU B O 1
ATOM 1079 N N . GLN B 1 49 ? 37.985 10.501 9.804 1.00 21.56 67 GLN B N 1
ATOM 1080 C CA . GLN B 1 49 ? 37.171 11.473 9.054 1.00 20.20 67 GLN B CA 1
ATOM 1081 C C . GLN B 1 49 ? 35.712 11.153 9.066 1.00 18.50 67 GLN B C 1
ATOM 1082 O O . GLN B 1 49 ? 34.884 12.058 9.147 1.00 17.38 67 GLN B O 1
ATOM 1088 N N . ALA B 1 50 ? 35.374 9.858 9.032 1.00 16.95 68 ALA B N 1
ATOM 1089 C CA . ALA B 1 50 ? 33.972 9.421 9.184 1.00 17.19 68 ALA B CA 1
ATOM 1090 C C . ALA B 1 50 ? 33.408 9.962 10.506 1.00 17.43 68 ALA B C 1
ATOM 1091 O O . ALA B 1 50 ? 32.271 10.485 10.547 1.00 16.27 68 ALA B O 1
ATOM 1093 N N . LEU B 1 51 ? 34.201 9.851 11.576 1.00 19.18 69 LEU B N 1
ATOM 1094 C CA . LEU B 1 51 ? 33.754 10.306 12.905 1.00 20.74 69 LEU B CA 1
ATOM 1095 C C . LEU B 1 51 ? 33.615 11.813 12.986 1.00 20.58 69 LEU B C 1
ATOM 1096 O O . LEU B 1 51 ? 32.668 12.322 13.595 1.00 20.47 69 LEU B O 1
ATOM 1101 N N . LYS B 1 52 ? 34.515 12.535 12.345 1.00 20.27 70 LYS B N 1
ATOM 1102 C CA . LYS B 1 52 ? 34.370 14.022 12.278 1.00 19.82 70 LYS B CA 1
ATOM 1103 C C . LYS B 1 52 ? 33.125 14.449 11.509 1.00 17.50 70 LYS B C 1
ATOM 1104 O O . LYS B 1 52 ? 32.461 15.369 11.896 1.00 16.41 70 LYS B O 1
ATOM 1110 N N . ARG B 1 53 ? 32.809 13.728 10.425 1.00 15.08 71 ARG B N 1
ATOM 1111 C CA . ARG B 1 53 ? 31.646 14.013 9.641 1.00 14.18 71 ARG B CA 1
ATOM 1112 C C . ARG B 1 53 ? 30.393 13.681 10.407 1.00 14.28 71 ARG B C 1
ATOM 1113 O O . ARG B 1 53 ? 29.455 14.448 10.422 1.00 14.08 71 ARG B O 1
ATOM 1121 N N . LYS B 1 54 ? 30.407 12.524 11.103 1.00 15.64 72 LYS B N 1
ATOM 1122 C CA . LYS B 1 54 ? 29.273 12.131 11.972 1.00 17.73 72 LYS B CA 1
ATOM 1123 C C . LYS B 1 54 ? 28.949 13.264 13.000 1.00 19.02 72 LYS B C 1
ATOM 1124 O O . LYS B 1 54 ? 27.794 13.662 13.156 1.00 19.56 72 LYS B O 1
ATOM 1130 N N . LYS B 1 55 ? 29.987 13.777 13.654 1.00 20.77 73 LYS B N 1
ATOM 1131 C CA . LYS B 1 55 ? 29.834 14.847 14.642 1.00 23.31 73 LYS B CA 1
ATOM 1132 C C . LYS B 1 55 ? 29.262 16.128 13.973 1.00 22.84 73 LYS B C 1
ATOM 1133 O O . LYS B 1 55 ? 28.385 16.805 14.531 1.00 22.37 73 LYS B O 1
ATOM 1139 N N . ARG B 1 56 ? 29.776 16.453 12.818 1.00 21.19 74 ARG B N 1
ATOM 1140 C CA . ARG B 1 56 ? 29.295 17.621 12.064 1.00 23.27 74 ARG B CA 1
ATOM 1141 C C . ARG B 1 56 ? 27.789 17.444 11.703 1.00 20.35 74 ARG B C 1
ATOM 1142 O O . ARG B 1 56 ? 26.969 18.395 11.854 1.00 19.49 74 ARG B O 1
ATOM 1150 N N . TYR B 1 57 ? 27.406 16.246 11.292 1.00 19.36 75 TYR B N 1
ATOM 1151 C CA . TYR B 1 57 ? 25.932 15.973 10.980 1.00 18.57 75 TYR B CA 1
ATOM 1152 C C . TYR B 1 57 ? 25.081 16.041 12.226 1.00 20.70 75 TYR B C 1
ATOM 1153 O O . TYR B 1 57 ? 23.928 16.555 12.200 1.00 20.63 75 TYR B O 1
ATOM 1162 N N . GLU B 1 58 ? 25.622 15.547 13.330 1.00 22.60 76 GLU B N 1
ATOM 1163 C CA . GLU B 1 58 ? 24.938 15.621 14.585 1.00 24.30 76 GLU B CA 1
ATOM 1164 C C . GLU B 1 58 ? 24.650 17.066 15.014 1.00 24.62 76 GLU B C 1
ATOM 1165 O O . GLU B 1 58 ? 23.547 17.368 15.465 1.00 25.82 76 GLU B O 1
ATOM 1171 N N . LYS B 1 59 ? 25.641 17.947 14.862 1.00 25.62 77 LYS B N 1
ATOM 1172 C CA . LYS B 1 59 ? 25.479 19.381 15.133 1.00 27.75 77 LYS B CA 1
ATOM 1173 C C . LYS B 1 59 ? 24.452 20.026 14.176 1.00 26.65 77 LYS B C 1
ATOM 1174 O O . LYS B 1 59 ? 23.618 20.845 14.602 1.00 26.06 77 LYS B O 1
ATOM 1180 N N . GLN B 1 60 ? 24.543 19.703 12.889 1.00 23.38 78 GLN B N 1
ATOM 1181 C CA . GLN B 1 60 ? 23.591 20.278 11.893 1.00 23.98 78 GLN B CA 1
ATOM 1182 C C . GLN B 1 60 ? 22.161 19.847 12.210 1.00 22.46 78 GLN B C 1
ATOM 1183 O O . GLN B 1 60 ? 21.196 20.631 12.077 1.00 21.61 78 GLN B O 1
ATOM 1189 N N . LEU B 1 61 ? 22.024 18.605 12.609 1.00 21.49 79 LEU B N 1
ATOM 1190 C CA . LEU B 1 61 ? 20.754 18.023 12.969 1.00 23.22 79 LEU B CA 1
ATOM 1191 C C . LEU B 1 61 ? 20.093 18.741 14.209 1.00 26.05 79 LEU B C 1
ATOM 1192 O O . LEU B 1 61 ? 18.839 18.942 14.253 1.00 21.54 79 LEU B O 1
ATOM 1197 N N . ALA B 1 62 ? 20.928 19.060 15.202 1.00 25.05 80 ALA B N 1
ATOM 1198 C CA . ALA B 1 62 ? 20.537 19.942 16.338 1.00 25.45 80 ALA B CA 1
ATOM 1199 C C . ALA B 1 62 ? 20.075 21.335 15.940 1.00 24.24 80 ALA B C 1
ATOM 1200 O O . ALA B 1 62 ? 19.068 21.836 16.483 1.00 23.21 80 ALA B O 1
ATOM 1202 N N . GLN B 1 63 ? 20.803 22.006 15.050 1.00 23.12 81 GLN B N 1
ATOM 1203 C CA . GLN B 1 63 ? 20.348 23.307 14.602 1.00 21.44 81 GLN B CA 1
ATOM 1204 C C . GLN B 1 63 ? 18.971 23.158 13.961 1.00 19.88 81 GLN B C 1
ATOM 1205 O O . GLN B 1 63 ? 18.089 23.934 14.225 1.00 19.62 81 GLN B O 1
ATOM 1211 N N A ILE B 1 64 ? 18.800 22.115 13.126 0.60 17.67 82 ILE B N 1
ATOM 1212 N N B ILE B 1 64 ? 18.795 22.113 13.135 0.40 17.32 82 ILE B N 1
ATOM 1213 C CA A ILE B 1 64 ? 17.523 21.904 12.418 0.60 16.16 82 ILE B CA 1
ATOM 1214 C CA B ILE B 1 64 ? 17.522 21.916 12.424 0.40 15.42 82 ILE B CA 1
ATOM 1215 C C A ILE B 1 64 ? 16.362 21.637 13.361 0.60 16.55 82 ILE B C 1
ATOM 1216 C C B ILE B 1 64 ? 16.353 21.616 13.347 0.40 16.05 82 ILE B C 1
ATOM 1217 O O A ILE B 1 64 ? 15.271 22.176 13.172 0.60 15.25 82 ILE B O 1
ATOM 1218 O O B ILE B 1 64 ? 15.240 22.086 13.111 0.40 15.14 82 ILE B O 1
ATOM 1227 N N . ASP B 1 65 ? 16.605 20.840 14.412 1.00 16.72 83 ASP B N 1
ATOM 1228 C CA . ASP B 1 65 ? 15.589 20.598 15.442 1.00 17.67 83 ASP B CA 1
ATOM 1229 C C . ASP B 1 65 ? 15.129 21.955 16.060 1.00 17.07 83 ASP B C 1
ATOM 1230 O O . ASP B 1 65 ? 13.934 22.185 16.323 1.00 15.86 83 ASP B O 1
ATOM 1235 N N . GLY B 1 66 ? 16.071 22.836 16.272 1.00 16.30 84 GLY B N 1
ATOM 1236 C CA . GLY B 1 66 ? 15.727 24.121 16.942 1.00 16.42 84 GLY B CA 1
ATOM 1237 C C . GLY B 1 66 ? 14.958 25.001 15.981 1.00 14.82 84 GLY B C 1
ATOM 1238 O O . GLY B 1 66 ? 14.050 25.711 16.370 1.00 14.75 84 GLY B O 1
ATOM 1239 N N . THR B 1 67 ? 15.322 24.936 14.724 1.00 13.21 85 THR B N 1
ATOM 1240 C CA . THR B 1 67 ? 14.577 25.668 13.673 1.00 12.51 85 THR B CA 1
ATOM 1241 C C . THR B 1 67 ? 13.162 25.169 13.535 1.00 11.99 85 THR B C 1
ATOM 1242 O O . THR B 1 67 ? 12.254 25.953 13.425 1.00 11.05 85 THR B O 1
ATOM 1246 N N . LEU B 1 68 ? 12.963 23.847 13.6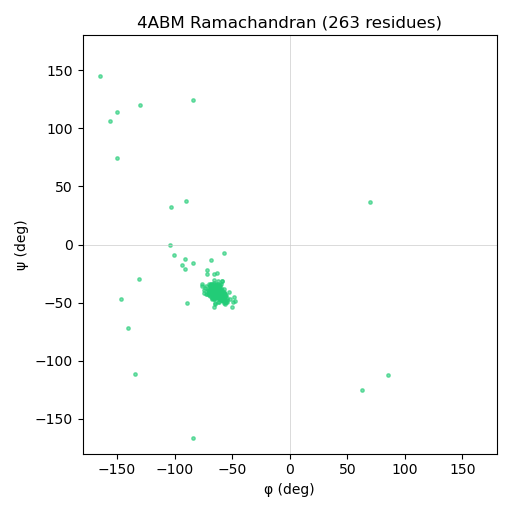38 1.00 11.88 86 LEU B N 1
ATOM 1247 C CA . LEU B 1 68 ? 11.608 23.291 13.588 1.00 12.75 86 LEU B CA 1
ATOM 1248 C C . LEU B 1 68 ? 10.729 23.723 14.726 1.00 13.76 86 LEU B C 1
ATOM 1249 O O . LEU B 1 68 ? 9.550 24.001 14.512 1.00 14.48 86 LEU B O 1
ATOM 1254 N N A SER B 1 69 ? 11.288 23.753 15.953 0.60 14.11 87 SER B N 1
ATOM 1255 N N B SER B 1 69 ? 11.261 23.747 15.960 0.40 14.43 87 SER B N 1
ATOM 1256 C CA A SER B 1 69 ? 10.541 24.174 17.126 0.60 14.93 87 SER B CA 1
ATOM 1257 C CA B SER B 1 69 ? 10.453 24.196 17.101 0.40 15.28 87 SER B CA 1
ATOM 1258 C C A SER B 1 69 ? 10.123 25.645 16.966 0.60 14.30 87 SER B C 1
ATOM 1259 C C B SER B 1 69 ? 10.089 25.658 16.929 0.40 14.51 87 SER B C 1
ATOM 1260 O O A SER B 1 69 ? 9.012 26.041 17.337 0.60 14.08 87 SER B O 1
ATOM 1261 O O B SER B 1 69 ? 8.961 26.069 17.215 0.40 14.31 87 SER B O 1
ATOM 1266 N N . THR B 1 70 ? 11.044 26.445 16.429 1.00 13.63 88 THR B N 1
ATOM 1267 C CA . THR B 1 70 ? 10.763 27.881 16.143 1.00 13.86 88 THR B CA 1
ATOM 1268 C C . THR B 1 70 ? 9.623 28.029 15.118 1.00 12.90 88 THR B C 1
ATOM 1269 O O . THR B 1 70 ? 8.696 28.789 15.327 1.00 12.71 88 THR B O 1
ATOM 1273 N N A ILE B 1 71 ? 9.717 27.265 14.020 0.50 12.18 89 ILE B N 1
ATOM 1274 N N B ILE B 1 71 ? 9.691 27.270 14.024 0.50 11.77 89 ILE B N 1
ATOM 1275 C CA A ILE B 1 71 ? 8.676 27.279 12.975 0.50 12.78 89 ILE B CA 1
ATOM 1276 C CA B ILE B 1 71 ? 8.633 27.363 13.001 0.50 11.88 89 ILE B CA 1
ATOM 1277 C C A ILE B 1 71 ? 7.321 26.887 13.529 0.50 13.00 89 ILE B C 1
ATOM 1278 C C B ILE B 1 71 ? 7.287 26.874 13.506 0.50 12.48 89 ILE B C 1
ATOM 1279 O O A ILE B 1 71 ? 6.325 27.567 13.284 0.50 12.68 89 ILE B O 1
ATOM 1280 O O B ILE B 1 71 ? 6.263 27.491 13.227 0.50 12.18 89 ILE B O 1
ATOM 1289 N N . GLU B 1 72 ? 7.282 25.796 14.301 1.00 13.51 90 GLU B N 1
ATOM 1290 C CA . GLU B 1 72 ? 6.011 25.312 14.879 1.00 15.87 90 GLU B CA 1
ATOM 1291 C C . GLU B 1 72 ? 5.372 26.377 15.761 1.00 16.10 90 GLU B C 1
ATOM 1292 O O . GLU B 1 72 ? 4.153 26.622 15.701 1.00 14.80 90 GLU B O 1
ATOM 1298 N N . PHE B 1 73 ? 6.187 26.980 16.623 1.00 15.92 91 PHE B N 1
ATOM 1299 C CA . PHE B 1 73 ? 5.699 28.016 17.471 1.00 16.96 91 PHE B CA 1
ATOM 1300 C C . PHE B 1 73 ? 5.117 29.214 16.668 1.00 15.19 91 PHE B C 1
ATOM 1301 O O . PHE B 1 73 ? 4.065 29.768 17.028 1.00 14.93 91 PHE B O 1
ATOM 1309 N N . GLN B 1 74 ? 5.835 29.648 15.644 1.00 14.05 92 GLN B N 1
ATOM 1310 C CA . GLN B 1 74 ? 5.374 30.778 14.781 1.00 13.36 92 GLN B CA 1
ATOM 1311 C C . GLN B 1 74 ? 4.076 30.407 14.080 1.00 13.59 92 GLN B C 1
ATOM 1312 O O . GLN B 1 74 ? 3.141 31.261 13.917 1.00 13.89 92 GLN B O 1
ATOM 1318 N N . ARG B 1 75 ? 4.005 29.173 13.625 1.00 13.33 93 ARG B N 1
ATOM 1319 C CA . ARG B 1 75 ? 2.830 28.713 12.872 1.00 16.26 93 ARG B CA 1
ATOM 1320 C C . ARG B 1 75 ? 1.587 28.637 13.788 1.00 16.40 93 ARG B C 1
ATOM 1321 O O . ARG B 1 75 ? 0.517 29.147 13.423 1.00 17.09 93 ARG B O 1
ATOM 1329 N N . GLU B 1 76 ? 1.777 28.154 15.025 1.00 19.03 94 GLU B N 1
ATOM 1330 C CA . GLU B 1 76 ? 0.683 28.154 16.040 1.00 21.50 94 GLU B CA 1
ATOM 1331 C C . GLU B 1 76 ? 0.162 29.566 16.287 1.00 20.65 94 GLU B C 1
ATOM 1332 O O . GLU B 1 76 ? -1.054 29.785 16.409 1.00 20.04 94 GLU B O 1
ATOM 1338 N N . ALA B 1 77 ? 1.076 30.529 16.371 1.00 17.76 95 ALA B N 1
ATOM 1339 C CA . ALA B 1 77 ? 0.690 31.902 16.610 1.00 18.48 95 ALA B CA 1
ATOM 1340 C C . ALA B 1 77 ? -0.168 32.472 15.472 1.00 19.10 95 ALA B C 1
ATOM 1341 O O . ALA B 1 77 ? -0.878 33.461 15.660 1.00 19.19 95 ALA B O 1
ATOM 1343 N N . LEU B 1 78 ? -0.038 31.899 14.277 1.00 17.34 96 LEU B N 1
ATOM 1344 C CA . LEU B 1 78 ? -0.766 32.406 13.116 1.00 18.35 96 LEU B CA 1
ATOM 1345 C C . LEU B 1 78 ? -2.083 31.659 12.857 1.00 20.04 96 LEU B C 1
ATOM 1346 O O . LEU B 1 78 ? -2.944 32.154 12.120 1.00 21.18 96 LEU B O 1
ATOM 1351 N N A GLU B 1 79 ? -2.216 30.468 13.435 0.60 21.04 97 GLU B N 1
ATOM 1352 N N B GLU B 1 79 ? -2.186 30.438 13.374 0.40 19.41 97 GLU B N 1
ATOM 1353 C CA A GLU B 1 79 ? -3.356 29.577 13.140 0.60 24.08 97 GLU B CA 1
ATOM 1354 C CA B GLU B 1 79 ? -3.391 29.619 13.182 0.40 20.48 97 GLU B CA 1
ATOM 1355 C C A GLU B 1 79 ? -4.689 30.151 13.628 0.60 26.16 97 GLU B C 1
ATOM 1356 C C B GLU B 1 79 ? -4.433 29.936 14.258 0.40 20.64 97 GLU B C 1
ATOM 1357 O O A GLU B 1 79 ? -5.732 29.515 13.464 0.60 27.12 97 GLU B O 1
ATOM 1358 O O B GLU B 1 79 ? -4.583 31.065 14.651 0.40 19.82 97 GLU B O 1
ATOM 1369 N N . GLY C 1 1 ? 25.220 17.077 47.507 1.00 50.52 19 GLY C N 1
ATOM 1370 C CA . GLY C 1 1 ? 26.308 16.633 46.602 1.00 49.22 19 GLY C CA 1
ATOM 1371 C C . GLY C 1 1 ? 25.825 16.464 45.183 1.00 48.01 19 GLY C C 1
ATOM 1372 O O . GLY C 1 1 ? 25.645 17.434 44.474 1.00 47.96 19 GLY C O 1
ATOM 1373 N N . ALA C 1 2 ? 25.579 15.210 44.790 1.00 49.25 20 ALA C N 1
ATOM 1374 C CA . ALA C 1 2 ? 25.337 14.849 43.372 1.00 47.86 20 ALA C CA 1
ATOM 1375 C C . ALA C 1 2 ? 24.304 15.763 42.681 1.00 45.64 20 ALA C C 1
ATOM 1376 O O . ALA C 1 2 ? 24.508 16.197 41.535 1.00 44.46 20 ALA C O 1
ATOM 1378 N N . MET C 1 3 ? 23.192 16.020 43.368 1.00 45.58 21 MET C N 1
ATOM 1379 C CA . MET C 1 3 ? 22.130 16.910 42.836 1.00 44.78 21 MET C CA 1
ATOM 1380 C C . MET C 1 3 ? 22.640 18.339 42.609 1.00 40.92 21 MET C C 1
ATOM 1381 O O . MET C 1 3 ? 22.354 18.962 41.570 1.00 37.70 21 MET C O 1
ATOM 1386 N N . GLU C 1 4 ? 23.374 18.854 43.585 1.00 40.14 22 GLU C N 1
ATOM 1387 C CA . GLU C 1 4 ? 23.872 20.218 43.533 1.00 38.23 22 GLU C CA 1
ATOM 1388 C C . GLU C 1 4 ? 24.954 20.358 42.469 1.00 36.08 22 GLU C C 1
ATOM 1389 O O . GLU C 1 4 ? 24.975 21.325 41.705 1.00 33.17 22 GLU C O 1
ATOM 1395 N N . GLN C 1 5 ? 25.841 19.382 42.407 1.00 36.25 23 GLN C N 1
ATOM 1396 C CA . GLN C 1 5 ? 26.884 19.377 41.392 1.00 34.75 23 GLN C CA 1
ATOM 1397 C C . GLN C 1 5 ? 26.271 19.352 39.969 1.00 32.90 23 GLN C C 1
ATOM 1398 O O . GLN C 1 5 ? 26.800 19.981 39.026 1.00 30.69 23 GLN C O 1
ATOM 1404 N N . GLU C 1 6 ? 25.141 18.653 39.838 1.00 33.33 24 GLU C N 1
ATOM 1405 C CA . GLU C 1 6 ? 24.426 18.548 38.570 1.00 33.61 24 GLU C CA 1
ATOM 1406 C C . GLU C 1 6 ? 23.834 19.911 38.170 1.00 30.66 24 GLU C C 1
ATOM 1407 O O . GLU C 1 6 ? 23.948 20.339 37.014 1.00 29.54 24 GLU C O 1
ATOM 1413 N N . ALA C 1 7 ? 23.203 20.570 39.136 1.00 30.04 25 ALA C N 1
ATOM 1414 C CA . ALA C 1 7 ? 22.643 21.906 38.925 1.00 28.21 25 ALA C CA 1
ATOM 1415 C C . ALA C 1 7 ? 23.718 22.877 38.458 1.00 26.51 25 ALA C C 1
ATOM 1416 O O . ALA C 1 7 ? 23.493 23.673 37.568 1.00 24.55 25 ALA C O 1
ATOM 1418 N N . ILE C 1 8 ? 24.894 22.796 39.050 1.00 26.61 26 ILE C N 1
ATOM 1419 C CA . ILE C 1 8 ? 25.981 23.647 38.612 1.00 26.63 26 ILE C CA 1
ATOM 1420 C C . ILE C 1 8 ? 26.360 23.358 37.188 1.00 26.33 26 ILE C C 1
ATOM 1421 O O . ILE C 1 8 ? 26.531 24.275 36.386 1.00 24.98 26 ILE C O 1
ATOM 1426 N N . GLN C 1 9 ? 26.454 22.078 36.852 1.00 27.47 27 GLN C N 1
ATOM 1427 C CA . GLN C 1 9 ? 26.895 21.678 35.511 1.00 28.87 27 GLN C CA 1
ATOM 1428 C C . GLN C 1 9 ? 25.923 22.135 34.446 1.00 28.17 27 GLN C C 1
ATOM 1429 O O . GLN C 1 9 ? 26.337 22.649 33.403 1.00 27.85 27 GLN C O 1
ATOM 1435 N N . ARG C 1 10 ? 24.616 22.015 34.729 1.00 29.32 28 ARG C N 1
ATOM 1436 C CA . ARG C 1 10 ? 23.568 22.485 33.764 1.00 29.37 28 ARG C CA 1
ATOM 1437 C C . ARG C 1 10 ? 23.701 23.978 33.535 1.00 27.25 28 ARG C C 1
ATOM 1438 O O . ARG C 1 10 ? 23.639 24.458 32.388 1.00 25.76 28 ARG C O 1
ATOM 1446 N N . LEU C 1 11 ? 23.939 24.713 34.604 1.00 26.15 29 LEU C N 1
ATOM 1447 C CA . LEU C 1 11 ? 24.074 26.169 34.494 1.00 26.43 29 LEU C CA 1
ATOM 1448 C C . LEU C 1 11 ? 25.322 26.552 33.694 1.00 24.78 29 LEU C C 1
ATOM 1449 O O . LEU C 1 11 ? 25.287 27.461 32.872 1.00 23.18 29 LEU C O 1
ATOM 1454 N N . ARG C 1 12 ? 26.414 25.829 33.907 1.00 25.99 30 ARG C N 1
ATOM 1455 C CA . ARG C 1 12 ? 27.623 26.032 33.100 1.00 26.51 30 ARG C CA 1
ATOM 1456 C C . ARG C 1 12 ? 27.346 25.716 31.623 1.00 26.20 30 ARG C C 1
ATOM 1457 O O . ARG C 1 12 ? 27.781 26.453 30.715 1.00 23.62 30 ARG C O 1
ATOM 1465 N N . ASP C 1 13 ? 26.593 24.643 31.373 1.00 26.28 31 ASP C N 1
ATOM 1466 C CA . ASP C 1 13 ? 26.220 24.288 30.001 1.00 27.69 31 ASP C CA 1
ATOM 1467 C C . ASP C 1 13 ? 25.373 25.408 29.320 1.00 24.50 31 ASP C C 1
ATOM 1468 O O . ASP C 1 13 ? 25.597 25.743 28.154 1.00 23.97 31 ASP C O 1
ATOM 1473 N N . THR C 1 14 ? 24.386 25.937 30.040 1.00 24.54 32 THR C N 1
ATOM 1474 C CA . THR C 1 14 ? 23.560 27.027 29.516 1.00 23.66 32 THR C CA 1
ATOM 1475 C C . THR C 1 14 ? 24.421 28.293 29.219 1.00 22.60 32 THR C C 1
ATOM 1476 O O . THR C 1 14 ? 24.216 28.984 28.190 1.00 20.87 32 THR C O 1
ATOM 1480 N N . GLU C 1 15 ? 25.342 28.598 30.128 1.00 23.21 33 GLU C N 1
ATOM 1481 C CA . GLU C 1 15 ? 26.277 29.735 29.954 1.00 23.39 33 GLU C CA 1
ATOM 1482 C C . GLU C 1 15 ? 27.163 29.555 28.713 1.00 23.01 33 GLU C C 1
ATOM 1483 O O . GLU C 1 15 ? 27.326 30.497 27.889 1.00 21.82 33 GLU C O 1
ATOM 1489 N N . GLU C 1 16 ? 27.736 28.366 28.555 1.00 23.71 34 GLU C N 1
ATOM 1490 C CA . GLU C 1 16 ? 28.508 28.056 27.332 1.00 25.79 34 GLU C CA 1
ATOM 1491 C C . GLU C 1 16 ? 27.684 28.257 26.034 1.00 24.64 34 GLU C C 1
ATOM 1492 O O . GLU C 1 16 ? 28.160 28.871 25.081 1.00 23.78 34 GLU C O 1
ATOM 1498 N N A MET C 1 17 ? 26.443 27.768 26.039 0.50 24.77 35 MET C N 1
ATOM 1499 N N B MET C 1 17 ? 26.472 27.684 26.004 0.50 25.75 35 MET C N 1
ATOM 1500 C CA A MET C 1 17 ? 25.558 27.855 24.871 0.50 25.04 35 MET C CA 1
ATOM 1501 C CA B MET C 1 17 ? 25.532 27.888 24.885 0.50 26.41 35 MET C CA 1
ATOM 1502 C C A MET C 1 17 ? 25.147 29.332 24.565 0.50 23.24 35 MET C C 1
ATOM 1503 C C B MET C 1 17 ? 25.369 29.380 24.593 0.50 23.94 35 MET C C 1
ATOM 1504 O O A MET C 1 17 ? 25.005 29.724 23.397 0.50 23.41 35 MET C O 1
ATOM 1505 O O B MET C 1 17 ? 25.616 29.841 23.467 0.50 23.83 35 MET C O 1
ATOM 1514 N N . LEU C 1 18 ? 24.982 30.135 25.613 1.00 22.07 36 LEU C N 1
ATOM 1515 C CA . LEU C 1 18 ? 24.746 31.554 25.451 1.00 21.33 36 LEU C CA 1
ATOM 1516 C C . LEU C 1 18 ? 26.016 32.322 24.965 1.00 21.76 36 LEU C C 1
ATOM 1517 O O . LEU C 1 18 ? 25.925 33.198 24.129 1.00 21.03 36 LEU C O 1
ATOM 1522 N N . SER C 1 19 ? 27.169 32.013 25.541 1.00 21.56 37 SER C N 1
ATOM 1523 C CA . SER C 1 19 ? 28.377 32.709 25.170 1.00 21.41 37 SER C CA 1
ATOM 1524 C C . SER C 1 19 ? 28.764 32.434 23.687 1.00 20.78 37 SER C C 1
ATOM 1525 O O . SER C 1 19 ? 29.223 33.360 22.962 1.00 19.18 37 SER C O 1
ATOM 1528 N N . LYS C 1 20 ? 28.538 31.207 23.239 1.00 19.96 38 LYS C N 1
ATOM 1529 C CA . LYS C 1 20 ? 28.673 30.871 21.816 1.00 21.23 38 LYS C CA 1
ATOM 1530 C C . LYS C 1 20 ? 27.715 31.685 20.925 1.00 19.42 38 LYS C C 1
ATOM 1531 O O . LYS C 1 20 ? 28.150 32.271 19.912 1.00 18.74 38 LYS C O 1
ATOM 1537 N N . LYS C 1 21 ? 26.450 31.847 21.370 1.00 19.01 39 LYS C N 1
ATOM 1538 C CA . LYS C 1 21 ? 25.461 32.635 20.569 1.00 17.85 39 LYS C CA 1
ATOM 1539 C C . LYS C 1 21 ? 25.809 34.133 20.569 1.00 16.65 39 LYS C C 1
ATOM 1540 O O . LYS C 1 21 ? 25.670 34.829 19.533 1.00 15.75 39 LYS C O 1
ATOM 1546 N N . GLN C 1 22 ? 26.330 34.606 21.695 1.00 15.43 40 GLN C N 1
ATOM 1547 C CA . GLN C 1 22 ? 26.802 35.988 21.814 1.00 15.38 40 GLN C CA 1
ATOM 1548 C C . GLN C 1 22 ? 27.902 36.287 20.773 1.00 15.08 40 GLN C C 1
ATOM 1549 O O . GLN C 1 22 ? 27.816 37.258 20.018 1.00 14.62 40 GLN C O 1
ATOM 1555 N N . GLU C 1 23 ? 28.880 35.387 20.665 1.00 15.65 41 GLU C N 1
ATOM 1556 C CA . GLU C 1 23 ? 29.966 35.565 19.736 1.00 16.52 41 GLU C CA 1
ATOM 1557 C C . GLU C 1 23 ? 29.461 35.475 18.273 1.00 16.13 41 GLU C C 1
ATOM 1558 O O . GLU C 1 23 ? 29.876 36.251 17.403 1.00 15.82 41 GLU C O 1
ATOM 1564 N N . PHE C 1 24 ? 28.557 34.533 18.020 1.00 15.65 42 PHE C N 1
ATOM 1565 C CA . PHE C 1 24 ? 27.977 34.376 16.696 1.00 16.08 42 PHE C CA 1
ATOM 1566 C C . PHE C 1 24 ? 27.294 35.685 16.268 1.00 14.80 42 PHE C C 1
ATOM 1567 O O . PHE C 1 24 ? 27.468 36.151 15.134 1.00 14.81 42 PHE C O 1
ATOM 1575 N N . LEU C 1 25 ? 26.472 36.241 17.160 1.00 13.65 43 LEU C N 1
ATOM 1576 C CA . LEU C 1 25 ? 25.778 37.520 16.860 1.00 13.07 43 LEU C CA 1
ATOM 1577 C C . LEU C 1 25 ? 26.713 38.677 16.660 1.00 13.41 43 LEU C C 1
ATOM 1578 O O . LEU C 1 25 ? 26.499 39.500 15.776 1.00 12.44 43 LEU C O 1
ATOM 1583 N N . GLU C 1 26 ? 27.766 38.748 17.474 1.00 14.00 44 GLU C N 1
ATOM 1584 C CA . GLU C 1 26 ? 28.799 39.758 17.270 1.00 15.05 44 GLU C CA 1
ATOM 1585 C C . GLU C 1 26 ? 29.396 39.697 15.880 1.00 15.00 44 GLU C C 1
ATOM 1586 O O . GLU C 1 26 ? 29.530 40.705 15.230 1.00 15.27 44 GLU C O 1
ATOM 1592 N N . LYS C 1 27 ? 29.705 38.491 15.387 1.00 14.88 45 LYS C N 1
ATOM 1593 C CA . LYS C 1 27 ? 30.209 38.374 14.036 1.00 15.37 45 LYS C CA 1
ATOM 1594 C C . LYS C 1 27 ? 29.160 38.835 13.019 1.00 15.20 45 LYS C C 1
ATOM 1595 O O . LYS C 1 27 ? 29.486 39.524 12.041 1.00 15.39 45 LYS C O 1
ATOM 1601 N N . LYS C 1 28 ? 27.903 38.390 13.202 1.00 14.60 46 LYS C N 1
ATOM 1602 C CA . LYS C 1 28 ? 26.843 38.709 12.181 1.00 15.41 46 LYS C CA 1
ATOM 1603 C C . LYS C 1 28 ? 26.617 40.236 12.068 1.00 14.82 46 LYS C C 1
ATOM 1604 O O . LYS C 1 28 ? 26.485 40.760 10.994 1.00 14.96 46 LYS C O 1
ATOM 1610 N N . ILE C 1 29 ? 26.665 40.916 13.215 1.00 14.13 47 ILE C N 1
ATOM 1611 C CA . ILE C 1 29 ? 26.520 42.381 13.293 1.00 14.48 47 ILE C CA 1
ATOM 1612 C C . ILE C 1 29 ? 27.653 43.109 12.572 1.00 16.06 47 ILE C C 1
ATOM 1613 O O . ILE C 1 29 ? 27.414 44.033 11.793 1.00 16.11 47 ILE C O 1
ATOM 1618 N N A GLU C 1 30 ? 28.891 42.672 12.794 0.70 16.66 48 GLU C N 1
ATOM 1619 N N B GLU C 1 30 ? 28.881 42.666 12.785 0.30 16.54 48 GLU C N 1
ATOM 1620 C CA A GLU C 1 30 ? 30.030 43.256 12.035 0.70 19.12 48 GLU C CA 1
ATOM 1621 C CA B GLU C 1 30 ? 30.003 43.280 12.089 0.30 18.39 48 GLU C CA 1
ATOM 1622 C C A GLU C 1 30 ? 29.848 43.055 10.555 0.70 19.74 48 GLU C C 1
ATOM 1623 C C B GLU C 1 30 ? 29.954 43.021 10.570 0.30 19.54 48 GLU C C 1
ATOM 1624 O O A GLU C 1 30 ? 30.137 43.931 9.767 0.70 19.98 48 GLU C O 1
ATOM 1625 O O B GLU C 1 30 ? 30.337 43.875 9.782 0.30 20.28 48 GLU C O 1
ATOM 1636 N N . GLN C 1 31 ? 29.460 41.840 10.176 1.00 19.86 49 GLN C N 1
ATOM 1637 C CA . GLN C 1 31 ? 29.338 41.495 8.758 1.00 21.85 49 GLN C CA 1
ATOM 1638 C C . GLN C 1 31 ? 28.232 42.313 8.067 1.00 21.73 49 GLN C C 1
ATOM 1639 O O . GLN C 1 31 ? 28.354 42.682 6.893 1.00 22.34 49 GLN C O 1
ATOM 1645 N N . GLU C 1 32 ? 27.166 42.631 8.811 1.00 21.39 50 GLU C N 1
ATOM 1646 C CA . GLU C 1 32 ? 26.092 43.453 8.239 1.00 22.27 50 GLU C CA 1
ATOM 1647 C C . GLU C 1 32 ? 26.588 44.863 7.975 1.00 23.21 50 GLU C C 1
ATOM 1648 O O . GLU C 1 32 ? 26.300 45.447 6.917 1.00 23.29 50 GLU C O 1
ATOM 1654 N N . LEU C 1 33 ? 27.344 45.409 8.927 1.00 23.59 51 LEU C N 1
ATOM 1655 C CA . LEU C 1 33 ? 27.871 46.751 8.789 1.00 25.17 51 LEU C CA 1
ATOM 1656 C C . LEU C 1 33 ? 28.836 46.843 7.584 1.00 27.46 51 LEU C C 1
ATOM 1657 O O . LEU C 1 33 ? 28.763 47.789 6.772 1.00 28.76 51 LEU C O 1
ATOM 1662 N N . THR C 1 34 ? 29.722 45.857 7.458 1.00 27.41 52 THR C N 1
ATOM 1663 C CA . THR C 1 34 ? 30.540 45.729 6.222 1.00 30.04 52 THR C CA 1
ATOM 1664 C C . THR C 1 34 ? 29.694 45.679 4.970 1.00 31.65 52 THR C C 1
ATOM 1665 O O . THR C 1 34 ? 29.998 46.357 3.997 1.00 34.48 52 THR C O 1
ATOM 1669 N N . ALA C 1 35 ? 28.634 44.863 4.988 1.00 30.02 53 ALA C N 1
ATOM 1670 C CA . ALA C 1 35 ? 27.779 44.708 3.824 1.00 33.41 53 ALA C CA 1
ATOM 1671 C C . ALA C 1 35 ? 27.077 46.010 3.517 1.00 33.63 53 ALA C C 1
ATOM 1672 O O . ALA C 1 35 ? 26.919 46.372 2.352 1.00 37.48 53 ALA C O 1
ATOM 1674 N N . ALA C 1 36 ? 26.694 46.737 4.569 1.00 32.95 54 ALA C N 1
ATOM 1675 C CA . ALA C 1 36 ? 26.057 48.056 4.399 1.00 35.26 54 ALA C CA 1
ATOM 1676 C C . ALA C 1 36 ? 26.996 49.022 3.689 1.00 38.67 54 ALA C C 1
ATOM 1677 O O . ALA C 1 36 ? 26.606 49.676 2.710 1.00 41.34 54 ALA C O 1
ATOM 1679 N N . LYS C 1 37 ? 28.235 49.109 4.176 1.00 38.55 55 LYS C N 1
ATOM 1680 C CA . LYS C 1 37 ? 29.232 49.980 3.569 1.00 43.22 55 LYS C CA 1
ATOM 1681 C C . LYS C 1 37 ? 29.607 49.542 2.134 1.00 44.53 55 LYS C C 1
ATOM 1682 O O . LYS C 1 37 ? 29.797 50.379 1.258 1.00 47.23 55 LYS C O 1
ATOM 1688 N N . LYS C 1 38 ? 29.671 48.229 1.903 1.00 45.63 56 LYS C N 1
ATOM 1689 C CA . LYS C 1 38 ? 29.944 47.695 0.558 1.00 50.77 56 LYS C CA 1
ATOM 1690 C C . LYS C 1 38 ? 28.884 48.143 -0.467 1.00 51.86 56 LYS C C 1
ATOM 1691 O O . LYS C 1 38 ? 29.191 48.345 -1.640 1.00 53.04 56 LYS C O 1
ATOM 1697 N N . HIS C 1 39 ? 27.646 48.286 -0.015 1.00 51.98 57 HIS C N 1
ATOM 1698 C CA . HIS C 1 39 ? 26.583 48.792 -0.868 1.00 55.88 57 HIS C CA 1
ATOM 1699 C C . HIS C 1 39 ? 26.588 50.296 -0.897 1.00 57.50 57 HIS C C 1
ATOM 1700 O O . HIS C 1 39 ? 26.610 50.939 0.145 1.00 55.51 57 HIS C O 1
ATOM 1707 N N . GLY C 1 40 ? 26.676 50.865 -2.095 1.00 65.31 58 GLY C N 1
ATOM 1708 C CA . GLY C 1 40 ? 27.052 50.105 -3.304 1.00 74.26 58 GLY C CA 1
ATOM 1709 C C . GLY C 1 40 ? 28.089 50.840 -4.156 1.00 78.98 58 GLY C C 1
ATOM 1710 O O . GLY C 1 40 ? 29.250 50.977 -3.755 1.00 80.53 58 GLY C O 1
ATOM 1711 N N . THR C 1 41 ? 27.669 51.299 -5.345 1.00 85.85 59 THR C N 1
ATOM 1712 C CA . THR C 1 41 ? 28.554 52.102 -6.230 1.00 91.88 59 THR C CA 1
ATOM 1713 C C . THR C 1 41 ? 27.841 53.224 -7.096 1.00 95.26 59 THR C C 1
ATOM 1714 O O . THR C 1 41 ? 28.337 54.353 -7.144 1.00 99.29 59 THR C O 1
ATOM 1718 N N . LYS C 1 42 ? 26.702 52.918 -7.779 1.00 92.60 60 LYS C N 1
ATOM 1719 C CA . LYS C 1 42 ? 26.148 51.538 -7.992 1.00 88.87 60 LYS C CA 1
ATOM 1720 C C . LYS C 1 42 ? 25.580 50.873 -6.726 1.00 83.97 60 LYS C C 1
ATOM 1721 O O . LYS C 1 42 ? 25.677 49.659 -6.554 1.00 80.95 60 LYS C O 1
ATOM 1727 N N . ASN C 1 43 ? 24.951 51.680 -5.870 1.00 82.29 61 ASN C N 1
ATOM 1728 C CA . ASN C 1 43 ? 24.418 51.191 -4.603 1.00 77.51 61 ASN C CA 1
ATOM 1729 C C . ASN C 1 43 ? 23.042 50.574 -4.730 1.00 78.33 61 ASN C C 1
ATOM 1730 O O . ASN C 1 43 ? 22.561 50.317 -5.840 1.00 82.34 61 ASN C O 1
ATOM 1735 N N . LYS C 1 44 ? 22.392 50.369 -3.588 1.00 71.20 62 LYS C N 1
ATOM 1736 C CA . LYS C 1 44 ? 21.259 49.478 -3.497 1.00 66.96 62 LYS C CA 1
ATOM 1737 C C . LYS C 1 44 ? 20.509 49.734 -2.185 1.00 66.21 62 LYS C C 1
ATOM 1738 O O . LYS C 1 44 ? 21.125 50.063 -1.167 1.00 72.95 62 LYS C O 1
ATOM 1744 N N . ARG C 1 45 ? 19.179 49.592 -2.220 1.00 60.02 63 ARG C N 1
ATOM 1745 C CA . ARG C 1 45 ? 18.368 49.495 -0.992 1.00 53.38 63 ARG C CA 1
ATOM 1746 C C . ARG C 1 45 ? 18.869 48.318 -0.125 1.00 48.87 63 ARG C C 1
ATOM 1747 O O . ARG C 1 45 ? 18.461 48.152 1.042 1.00 43.39 63 ARG C O 1
ATOM 1755 N N . ALA C 1 46 ? 19.787 47.539 -0.689 1.00 47.42 64 ALA C N 1
ATOM 1756 C CA . ALA C 1 46 ? 20.476 46.489 0.060 1.00 43.64 64 ALA C CA 1
ATOM 1757 C C . ALA C 1 46 ? 21.243 47.036 1.281 1.00 40.26 64 ALA C C 1
ATOM 1758 O O . ALA C 1 46 ? 21.386 46.343 2.284 1.00 34.66 64 ALA C O 1
ATOM 1760 N N . ALA C 1 47 ? 21.735 48.274 1.176 1.00 38.88 65 ALA C N 1
ATOM 1761 C CA . ALA C 1 47 ? 22.438 48.920 2.297 1.00 36.38 65 ALA C CA 1
ATOM 1762 C C . ALA C 1 47 ? 21.511 49.080 3.508 1.00 33.24 65 ALA C C 1
ATOM 1763 O O . ALA C 1 47 ? 21.887 48.770 4.643 1.00 29.21 65 ALA C O 1
ATOM 1765 N N . LEU C 1 48 ? 20.295 49.549 3.258 1.00 33.44 66 LEU C N 1
ATOM 1766 C CA . LEU C 1 48 ? 19.311 49.713 4.327 1.00 32.24 66 LEU C CA 1
ATOM 1767 C C . LEU C 1 48 ? 18.839 48.372 4.886 1.00 30.31 66 LEU C C 1
ATOM 1768 O O . LEU C 1 48 ? 18.571 48.255 6.082 1.00 30.22 66 LEU C O 1
ATOM 1773 N N . GLN C 1 49 ? 18.699 47.377 4.010 1.00 29.48 67 GLN C N 1
ATOM 1774 C CA . GLN C 1 49 ? 18.283 46.042 4.422 1.00 28.94 67 GLN C CA 1
ATOM 1775 C C . GLN C 1 49 ? 19.314 45.498 5.401 1.00 26.10 67 GLN C C 1
ATOM 1776 O O . GLN C 1 49 ? 18.961 44.895 6.441 1.00 25.78 67 GLN C O 1
ATOM 1782 N N . ALA C 1 50 ? 20.575 45.690 5.058 1.00 24.57 68 ALA C N 1
ATOM 1783 C CA . ALA C 1 50 ? 21.686 45.314 5.929 1.00 22.42 68 ALA C CA 1
ATOM 1784 C C . ALA C 1 50 ? 21.660 46.076 7.247 1.00 22.05 68 ALA C C 1
ATOM 1785 O O . ALA C 1 50 ? 21.840 45.482 8.305 1.00 20.68 68 ALA C O 1
ATOM 1787 N N . LEU C 1 51 ? 21.388 47.384 7.203 1.00 21.39 69 LEU C N 1
ATOM 1788 C CA . LEU C 1 51 ? 21.297 48.144 8.441 1.00 21.87 69 LEU C CA 1
ATOM 1789 C C . LEU C 1 51 ? 20.122 47.694 9.353 1.00 21.31 69 LEU C C 1
ATOM 1790 O O . LEU C 1 51 ? 20.274 47.618 10.575 1.00 21.77 69 LEU C O 1
ATOM 1795 N N . LYS C 1 52 ? 19.010 47.301 8.732 1.00 22.19 70 LYS C N 1
ATOM 1796 C CA . LYS C 1 52 ? 17.837 46.862 9.468 1.00 22.16 70 LYS C CA 1
ATOM 1797 C C . LYS C 1 52 ? 18.095 45.504 10.143 1.00 20.77 70 LYS C C 1
ATOM 1798 O O . LYS C 1 52 ? 17.772 45.323 11.320 1.00 19.36 70 LYS C O 1
ATOM 1804 N N . ARG C 1 53 ? 18.720 44.575 9.415 1.00 19.86 71 ARG C N 1
ATOM 1805 C CA . ARG C 1 53 ? 19.095 43.273 10.028 1.00 19.21 71 ARG C CA 1
ATOM 1806 C C . ARG C 1 53 ? 20.049 43.519 11.225 1.00 17.65 71 ARG C C 1
ATOM 1807 O O . ARG C 1 53 ? 19.907 42.935 12.261 1.00 15.52 71 ARG C O 1
ATOM 1815 N N . LYS C 1 54 ? 21.032 44.389 11.029 1.00 16.91 72 LYS C N 1
ATOM 1816 C CA . LYS C 1 54 ? 22.007 44.660 12.056 1.00 16.08 72 LYS C CA 1
ATOM 1817 C C . LYS C 1 54 ? 21.327 45.109 13.346 1.00 15.05 72 LYS C C 1
ATOM 1818 O O . LYS C 1 54 ? 21.686 44.679 14.400 1.00 13.92 72 LYS C O 1
ATOM 1824 N N . LYS C 1 55 ? 20.325 45.977 13.229 1.00 15.71 73 LYS C N 1
ATOM 1825 C CA . LYS C 1 55 ? 19.622 46.477 14.429 1.00 16.27 73 LYS C CA 1
ATOM 1826 C C . LYS C 1 55 ? 18.843 45.373 15.088 1.00 14.68 73 LYS C C 1
ATOM 1827 O O . LYS C 1 55 ? 18.751 45.297 16.297 1.00 14.59 73 LYS C O 1
ATOM 1833 N N . ARG C 1 56 ? 18.296 44.482 14.280 1.00 14.08 74 ARG C N 1
ATOM 1834 C CA . ARG C 1 56 ? 17.610 43.360 14.840 1.00 13.25 74 ARG C CA 1
ATOM 1835 C C . ARG C 1 56 ? 18.589 42.429 15.582 1.00 12.31 74 ARG C C 1
ATOM 1836 O O . ARG C 1 56 ? 18.302 41.968 16.701 1.00 12.27 74 ARG C O 1
ATOM 1844 N N . TYR C 1 57 ? 19.726 42.131 14.964 1.00 11.98 75 TYR C N 1
ATOM 1845 C CA . TYR C 1 57 ? 20.736 41.334 15.639 1.00 11.69 75 TYR C CA 1
ATOM 1846 C C . TYR C 1 57 ? 21.239 42.000 16.925 1.00 11.99 75 TYR C C 1
ATOM 1847 O O . TYR C 1 57 ? 21.470 41.337 17.914 1.00 11.36 75 TYR C O 1
ATOM 1856 N N . GLU C 1 58 ? 21.385 43.318 16.896 1.00 12.88 76 GLU C N 1
ATOM 1857 C CA . GLU C 1 58 ? 21.864 44.013 18.071 1.00 13.65 76 GLU C CA 1
ATOM 1858 C C . GLU C 1 58 ? 20.905 43.889 19.252 1.00 13.52 76 GLU C C 1
ATOM 1859 O O . GLU C 1 58 ? 21.358 43.709 20.392 1.00 13.04 76 GLU C O 1
ATOM 1865 N N . LYS C 1 59 ? 19.580 43.960 18.975 1.00 14.26 77 LYS C N 1
ATOM 1866 C CA . LYS C 1 59 ? 18.537 43.842 19.998 1.00 15.62 77 LYS C CA 1
ATOM 1867 C C . LYS C 1 59 ? 18.553 42.486 20.602 1.00 15.27 77 LYS C C 1
ATOM 1868 O O . LYS C 1 59 ? 18.506 42.329 21.805 1.00 15.39 77 LYS C O 1
ATOM 1874 N N . GLN C 1 60 ? 18.747 41.479 19.744 1.00 13.90 78 GLN C N 1
ATOM 1875 C CA . GLN C 1 60 ? 18.824 40.159 20.190 1.00 13.56 78 GLN C CA 1
ATOM 1876 C C . GLN C 1 60 ? 20.108 39.865 21.007 1.00 12.98 78 GLN C C 1
ATOM 1877 O O . GLN C 1 60 ? 20.046 39.119 22.014 1.00 13.40 78 GLN C O 1
ATOM 1883 N N . LEU C 1 61 ? 21.234 40.483 20.615 1.00 12.42 79 LEU C N 1
ATOM 1884 C CA . LEU C 1 61 ? 22.487 40.355 21.333 1.00 13.28 79 LEU C CA 1
ATOM 1885 C C . LEU C 1 61 ? 22.342 40.977 22.706 1.00 13.51 79 LEU C C 1
ATOM 1886 O O . LEU C 1 61 ? 22.894 40.461 23.686 1.00 14.25 79 LEU C O 1
ATOM 1891 N N . ALA C 1 62 ? 21.629 42.086 22.774 1.00 14.57 80 ALA C N 1
ATOM 1892 C CA . ALA C 1 62 ? 21.412 42.771 24.069 1.00 16.40 80 ALA C CA 1
ATOM 1893 C C . ALA C 1 62 ? 20.650 41.884 25.042 1.00 17.11 80 ALA C C 1
ATOM 1894 O O . ALA C 1 62 ? 20.997 41.816 26.238 1.00 17.54 80 ALA C O 1
ATOM 1896 N N . GLN C 1 63 ? 19.689 41.095 24.526 1.00 17.05 81 GLN C N 1
ATOM 1897 C CA . GLN C 1 63 ? 18.946 40.182 25.387 1.00 18.85 81 GLN C CA 1
ATOM 1898 C C . GLN C 1 63 ? 19.881 39.107 25.921 1.00 17.60 81 GLN C C 1
ATOM 1899 O O . GLN C 1 63 ? 19.800 38.728 27.093 1.00 17.32 81 GLN C O 1
ATOM 1905 N N . ILE C 1 64 ? 20.714 38.540 25.024 1.00 15.44 82 ILE C N 1
ATOM 1906 C CA . ILE C 1 64 ? 21.704 37.523 25.423 1.00 15.54 82 ILE C CA 1
ATOM 1907 C C . ILE C 1 64 ? 22.719 38.054 26.442 1.00 16.19 82 ILE C C 1
ATOM 1908 O O . ILE C 1 64 ? 23.044 37.375 27.447 1.00 16.39 82 ILE C O 1
ATOM 1913 N N . ASP C 1 65 ? 23.180 39.260 26.224 1.00 16.64 83 ASP C N 1
ATOM 1914 C CA . ASP C 1 65 ? 24.158 39.881 27.146 1.00 18.66 83 ASP C CA 1
ATOM 1915 C C . ASP C 1 65 ? 23.545 39.958 28.531 1.00 20.03 83 ASP C C 1
ATOM 1916 O O . ASP C 1 65 ? 24.221 39.730 29.519 1.00 20.81 83 ASP C O 1
ATOM 1921 N N . GLY C 1 66 ? 22.249 40.286 28.589 1.00 19.73 84 GLY C N 1
ATOM 1922 C CA . GLY C 1 66 ? 21.534 40.481 29.893 1.00 21.66 84 GLY C CA 1
ATOM 1923 C C . GLY C 1 66 ? 21.346 39.191 30.623 1.00 21.67 84 GLY C C 1
ATOM 1924 O O . GLY C 1 66 ? 21.587 39.109 31.837 1.00 22.93 84 GLY C O 1
ATOM 1925 N N . THR C 1 67 ? 21.027 38.148 29.870 1.00 21.28 85 THR C N 1
ATOM 1926 C CA . THR C 1 67 ? 20.908 36.792 30.422 1.00 21.53 85 THR C CA 1
ATOM 1927 C C . THR C 1 67 ? 22.260 36.255 30.931 1.00 21.70 85 THR C C 1
ATOM 1928 O O . THR C 1 67 ? 22.334 35.670 32.030 1.00 21.54 85 THR C O 1
ATOM 1932 N N . LEU C 1 68 ? 23.339 36.515 30.179 1.00 20.25 86 LEU C N 1
ATOM 1933 C CA . LEU C 1 68 ? 24.688 36.037 30.601 1.00 21.50 86 LEU C CA 1
ATOM 1934 C C . LEU C 1 68 ? 25.113 36.668 31.848 1.00 22.63 86 LEU C C 1
ATOM 1935 O O . LEU C 1 68 ? 25.729 36.004 32.725 1.00 23.42 86 LEU C O 1
ATOM 1940 N N . SER C 1 69 ? 24.770 37.944 32.001 1.00 22.39 87 SER C N 1
ATOM 1941 C CA . SER C 1 69 ? 25.179 38.691 33.174 1.00 25.10 87 SER C CA 1
ATOM 1942 C C . SER C 1 69 ? 24.421 38.245 34.411 1.00 25.01 87 SER C C 1
ATOM 1943 O O . SER C 1 69 ? 24.945 38.324 35.514 1.00 26.95 87 SER C O 1
ATOM 1946 N N . THR C 1 70 ? 23.213 37.685 34.202 1.00 24.01 88 THR C N 1
ATOM 1947 C CA . THR C 1 70 ? 22.391 37.092 35.309 1.00 25.53 88 THR C CA 1
ATOM 1948 C C . THR C 1 70 ? 23.027 35.819 35.844 1.00 26.04 88 THR C C 1
ATOM 1949 O O . THR C 1 70 ? 22.976 35.535 37.062 1.00 25.24 88 THR C O 1
ATOM 1953 N N . ILE C 1 71 ? 23.581 35.022 34.932 1.00 25.94 89 ILE C N 1
ATOM 1954 C CA . ILE C 1 71 ? 24.029 33.703 35.246 1.00 26.85 89 ILE C CA 1
ATOM 1955 C C . ILE C 1 71 ? 25.075 33.649 36.400 1.00 28.10 89 ILE C C 1
ATOM 1956 O O . ILE C 1 71 ? 25.001 32.794 37.268 1.00 27.51 89 ILE C O 1
ATOM 1961 N N . GLU C 1 72 ? 25.980 34.610 36.441 1.00 29.96 90 GLU C N 1
ATOM 1962 C CA . GLU C 1 72 ? 26.962 34.626 37.496 1.00 32.18 90 GLU C CA 1
ATOM 1963 C C . GLU C 1 72 ? 26.335 34.816 38.914 1.00 31.77 90 GLU C C 1
ATOM 1964 O O . GLU C 1 72 ? 26.802 34.234 39.906 1.00 33.69 90 GLU C O 1
ATOM 1970 N N . PHE C 1 73 ? 25.262 35.591 38.989 1.00 28.43 91 PHE C N 1
ATOM 1971 C CA . PHE C 1 73 ? 24.534 35.746 40.226 1.00 28.23 91 PHE C CA 1
ATOM 1972 C C . PHE C 1 73 ? 23.712 34.516 40.526 1.00 28.40 91 PHE C C 1
ATOM 1973 O O . PHE C 1 73 ? 23.624 34.067 41.688 1.00 28.75 91 PHE C O 1
ATOM 1981 N N . GLN C 1 74 ? 23.122 33.957 39.482 1.00 26.81 92 GLN C N 1
ATOM 1982 C CA . GLN C 1 74 ? 22.367 32.744 39.615 1.00 27.84 92 GLN C CA 1
ATOM 1983 C C . GLN C 1 74 ? 23.252 31.619 40.149 1.00 29.08 92 GLN C C 1
ATOM 1984 O O . GLN C 1 74 ? 22.826 30.834 41.023 1.00 30.98 92 GLN C O 1
ATOM 1990 N N . ARG C 1 75 ? 24.504 31.598 39.710 1.00 31.43 93 ARG C N 1
ATOM 1991 C CA . ARG C 1 75 ? 25.484 30.584 40.194 1.00 35.01 93 ARG C CA 1
ATOM 1992 C C . ARG C 1 75 ? 25.718 30.688 41.714 1.00 38.94 93 ARG C C 1
ATOM 1993 O O . ARG C 1 75 ? 25.943 29.669 42.407 1.00 43.65 93 ARG C O 1
ATOM 2001 N N . GLU C 1 76 ? 25.681 31.912 42.214 1.00 39.20 94 GLU C N 1
ATOM 2002 C CA . GLU C 1 76 ? 25.847 32.207 43.618 1.00 39.23 94 GLU C CA 1
ATOM 2003 C C . GLU C 1 76 ? 24.682 31.645 44.438 1.00 41.32 94 GLU C C 1
ATOM 2004 O O . GLU C 1 76 ? 24.807 31.420 45.648 1.00 42.13 94 GLU C O 1
ATOM 2010 N N . ALA C 1 77 ? 23.541 31.477 43.780 1.00 39.60 95 ALA C N 1
ATOM 2011 C CA . ALA C 1 77 ? 22.277 31.278 44.449 1.00 43.47 95 ALA C CA 1
ATOM 2012 C C . ALA C 1 77 ? 21.973 29.812 44.686 1.00 47.02 95 ALA C C 1
ATOM 2013 O O . ALA C 1 77 ? 21.017 29.474 45.403 1.00 48.77 95 ALA C O 1
ATOM 2015 N N . LEU C 1 78 ? 22.746 28.940 44.046 1.00 46.40 96 LEU C N 1
ATOM 2016 C CA . LEU C 1 78 ? 22.373 27.530 43.919 1.00 49.41 96 LEU C CA 1
ATOM 2017 C C . LEU C 1 78 ? 22.361 26.818 45.278 1.00 50.35 96 LEU C C 1
ATOM 2018 O O . LEU C 1 78 ? 22.800 27.374 46.286 1.00 54.71 96 LEU C O 1
ATOM 2023 N N . MET D 1 3 ? 8.420 50.172 33.608 1.00 68.55 21 MET D N 1
ATOM 2024 C CA . MET D 1 3 ? 9.415 49.318 32.872 1.00 67.51 21 MET D CA 1
ATOM 2025 C C . MET D 1 3 ? 9.768 48.056 33.654 1.00 63.62 21 MET D C 1
ATOM 2026 O O . MET D 1 3 ? 10.115 47.028 33.069 1.00 57.21 21 MET D O 1
ATOM 2031 N N . GLU D 1 4 ? 9.668 48.137 34.979 1.00 61.47 22 GLU D N 1
ATOM 2032 C CA . GLU D 1 4 ? 9.472 46.948 35.810 1.00 62.01 22 GLU D CA 1
ATOM 2033 C C . GLU D 1 4 ? 8.307 46.092 35.266 1.00 61.29 22 GLU D C 1
ATOM 2034 O O . GLU D 1 4 ? 8.472 44.898 34.994 1.00 59.41 22 GLU D O 1
ATOM 2040 N N . GLN D 1 5 ? 7.145 46.728 35.091 1.00 63.76 23 GLN D N 1
ATOM 2041 C CA . GLN D 1 5 ? 5.930 46.042 34.646 1.00 62.58 23 GLN D CA 1
ATOM 2042 C C . GLN D 1 5 ? 6.163 45.292 33.340 1.00 59.54 23 GLN D C 1
ATOM 2043 O O . GLN D 1 5 ? 5.865 44.098 33.232 1.00 55.74 23 GLN D O 1
ATOM 2049 N N . GLU D 1 6 ? 6.739 45.984 32.367 1.00 58.56 24 GLU D N 1
ATOM 2050 C CA . GLU D 1 6 ? 6.754 45.502 31.013 1.00 53.98 24 GLU D CA 1
ATOM 2051 C C . GLU D 1 6 ? 8.033 44.706 30.671 1.00 49.74 24 GLU D C 1
ATOM 2052 O O . GLU D 1 6 ? 8.030 43.891 29.740 1.00 47.82 24 GLU D O 1
ATOM 2058 N N . ALA D 1 7 ? 9.089 44.869 31.482 1.00 45.37 25 ALA D N 1
ATOM 2059 C CA . ALA D 1 7 ? 10.217 43.937 31.428 1.00 42.10 25 ALA D CA 1
ATOM 2060 C C . ALA D 1 7 ? 9.822 42.576 31.948 1.00 38.47 25 ALA D C 1
ATOM 2061 O O . ALA D 1 7 ? 10.070 41.564 31.289 1.00 38.35 25 ALA D O 1
ATOM 2063 N N . ILE D 1 8 ? 9.105 42.545 33.074 1.00 37.25 26 ILE D N 1
ATOM 2064 C CA . ILE D 1 8 ? 8.614 41.255 33.628 1.00 35.75 26 ILE D CA 1
ATOM 2065 C C . ILE D 1 8 ? 7.654 40.558 32.659 1.00 35.30 26 ILE D C 1
ATOM 2066 O O . ILE D 1 8 ? 7.719 39.345 32.476 1.00 33.36 26 ILE D O 1
ATOM 2071 N N . GLN D 1 9 ? 6.781 41.334 32.017 1.00 36.79 27 GLN D N 1
ATOM 2072 C CA . GLN D 1 9 ? 5.827 40.757 31.074 1.00 36.09 27 GLN D CA 1
ATOM 2073 C C . GLN D 1 9 ? 6.508 40.143 29.813 1.00 34.15 27 GLN D C 1
ATOM 2074 O O . GLN D 1 9 ? 6.148 39.045 29.382 1.00 32.94 27 GLN D O 1
ATOM 2080 N N . ARG D 1 10 ? 7.518 40.829 29.275 1.00 34.19 28 ARG D N 1
ATOM 2081 C CA . ARG D 1 10 ? 8.330 40.261 28.160 1.00 33.46 28 ARG D CA 1
ATOM 2082 C C . ARG D 1 10 ? 9.057 38.961 28.545 1.00 30.20 28 ARG D C 1
ATOM 2083 O O . ARG D 1 10 ? 9.132 38.031 27.747 1.00 28.59 28 ARG D O 1
ATOM 2091 N N . LEU D 1 11 ? 9.558 38.893 29.780 1.00 28.36 29 LEU D N 1
ATOM 2092 C CA . LEU D 1 11 ? 10.151 37.672 30.288 1.00 26.38 29 LEU D CA 1
ATOM 2093 C C . LEU D 1 11 ? 9.123 36.586 30.388 1.00 26.02 29 LEU D C 1
ATOM 2094 O O . LEU D 1 11 ? 9.399 35.436 30.067 1.00 24.71 29 LEU D O 1
ATOM 2099 N N . ARG D 1 12 ? 7.902 36.955 30.789 1.00 27.53 30 ARG D N 1
ATOM 2100 C CA . ARG D 1 12 ? 6.832 35.985 30.888 1.00 28.36 30 ARG D CA 1
ATOM 2101 C C . ARG D 1 12 ? 6.425 35.487 29.533 1.00 27.58 30 ARG D C 1
ATOM 2102 O O . ARG D 1 12 ? 6.151 34.314 29.366 1.00 26.77 30 ARG D O 1
ATOM 2110 N N . ASP D 1 13 ? 6.499 36.361 28.528 1.00 28.11 31 ASP D N 1
ATOM 2111 C CA . ASP D 1 13 ? 6.208 35.941 27.149 1.00 28.38 31 ASP D CA 1
ATOM 2112 C C . ASP D 1 13 ? 7.247 34.905 26.676 1.00 26.08 31 ASP D C 1
ATOM 2113 O O . ASP D 1 13 ? 6.902 33.863 26.070 1.00 24.56 31 ASP D O 1
ATOM 2118 N N . THR D 1 14 ? 8.513 35.201 26.952 1.00 25.33 32 THR D N 1
ATOM 2119 C CA . THR D 1 14 ? 9.614 34.300 26.582 1.00 24.14 32 THR D CA 1
ATOM 2120 C C . THR D 1 14 ? 9.475 32.949 27.278 1.00 23.18 32 THR D C 1
ATOM 2121 O O . THR D 1 14 ? 9.643 31.882 26.644 1.00 21.20 32 THR D O 1
ATOM 2125 N N . GLU D 1 15 ? 9.096 32.985 28.552 1.00 23.23 33 GLU D N 1
ATOM 2126 C CA . GLU D 1 15 ? 8.817 31.775 29.297 1.00 23.39 33 GLU D CA 1
ATOM 2127 C C . GLU D 1 15 ? 7.710 30.969 28.670 1.00 23.08 33 GLU D C 1
ATOM 2128 O O . GLU D 1 15 ? 7.794 29.742 28.598 1.00 22.27 33 GLU D O 1
ATOM 2134 N N . GLU D 1 16 ? 6.650 31.654 28.232 1.00 24.64 34 GLU D N 1
ATOM 2135 C CA . GLU D 1 16 ? 5.493 30.986 27.642 1.00 25.39 34 GLU D CA 1
ATOM 2136 C C . GLU D 1 16 ? 5.894 30.330 26.339 1.00 23.91 34 GLU D C 1
ATOM 2137 O O . GLU D 1 16 ? 5.452 29.183 26.024 1.00 23.98 34 GLU D O 1
ATOM 2143 N N A MET D 1 17 ? 6.748 31.020 25.572 0.50 23.42 35 MET D N 1
ATOM 2144 N N B MET D 1 17 ? 6.754 31.014 25.582 0.50 22.66 35 MET D N 1
ATOM 2145 C CA A MET D 1 17 ? 7.292 30.464 24.320 0.50 23.03 35 MET D CA 1
ATOM 2146 C CA B MET D 1 17 ? 7.272 30.472 24.327 0.50 21.86 35 MET D CA 1
ATOM 2147 C C A MET D 1 17 ? 8.106 29.195 24.593 0.50 21.56 35 MET D C 1
ATOM 2148 C C B MET D 1 17 ? 8.117 29.207 24.579 0.50 20.83 35 MET D C 1
ATOM 2149 O O A MET D 1 17 ? 7.952 28.170 23.896 0.50 20.92 35 MET D O 1
ATOM 2150 O O B MET D 1 17 ? 7.986 28.194 23.858 0.50 20.34 35 MET D O 1
ATOM 2159 N N . LEU D 1 18 ? 8.959 29.246 25.615 1.00 20.20 36 LEU D N 1
ATOM 2160 C CA . LEU D 1 18 ? 9.846 28.141 25.891 1.00 19.88 36 LEU D CA 1
ATOM 2161 C C . LEU D 1 18 ? 9.058 26.944 26.405 1.00 20.17 36 LEU D C 1
ATOM 2162 O O . LEU D 1 18 ? 9.300 25.819 25.991 1.00 19.98 36 LEU D O 1
ATOM 2167 N N . SER D 1 19 ? 8.022 27.218 27.161 1.00 20.96 37 SER D N 1
ATOM 2168 C CA . SER D 1 19 ? 7.142 26.180 27.647 1.00 23.39 37 SER D CA 1
ATOM 2169 C C . SER D 1 19 ? 6.353 25.480 26.504 1.00 24.02 37 SER D C 1
ATOM 2170 O O . SER D 1 19 ? 6.312 24.252 26.433 1.00 23.76 37 SER D O 1
ATOM 2173 N N . LYS D 1 20 ? 5.832 26.276 25.570 1.00 24.08 38 LYS D N 1
ATOM 2174 C CA . LYS D 1 20 ? 5.131 25.759 24.402 1.00 25.39 38 LYS D CA 1
ATOM 2175 C C . LYS D 1 20 ? 6.047 24.899 23.513 1.00 23.31 38 LYS D C 1
ATOM 2176 O O . LYS D 1 20 ? 5.609 23.914 22.931 1.00 24.21 38 LYS D O 1
ATOM 2182 N N . LYS D 1 21 ? 7.318 25.288 23.407 1.00 20.69 39 LYS D N 1
ATOM 2183 C CA . LYS D 1 21 ? 8.297 24.452 22.728 1.00 19.77 39 LYS D CA 1
ATOM 2184 C C . LYS D 1 21 ? 8.538 23.132 23.418 1.00 19.31 39 LYS D C 1
ATOM 2185 O O . LYS D 1 21 ? 8.759 22.073 22.741 1.00 18.55 39 LYS D O 1
ATOM 2191 N N . GLN D 1 22 ? 8.548 23.152 24.741 1.00 19.21 40 GLN D N 1
ATOM 2192 C CA . GLN D 1 22 ? 8.711 21.901 25.497 1.00 18.82 40 GLN D CA 1
ATOM 2193 C C . GLN D 1 22 ? 7.506 20.998 25.338 1.00 19.83 40 GLN D C 1
ATOM 2194 O O . GLN D 1 22 ? 7.652 19.772 25.234 1.00 19.80 40 GLN D O 1
ATOM 2200 N N . GLU D 1 23 ? 6.317 21.604 25.231 1.00 21.52 41 GLU D N 1
ATOM 2201 C CA . GLU D 1 23 ? 5.081 20.850 24.880 1.00 24.43 41 GLU D CA 1
ATOM 2202 C C . GLU D 1 23 ? 5.241 20.104 23.534 1.00 23.22 41 GLU D C 1
ATOM 2203 O O . GLU D 1 23 ? 4.921 18.949 23.428 1.00 22.73 41 GLU D O 1
ATOM 2209 N N A PHE D 1 24 ? 5.762 20.814 22.530 0.20 22.37 42 PHE D N 1
ATOM 2210 N N B PHE D 1 24 ? 5.735 20.809 22.508 0.80 23.45 42 PHE D N 1
ATOM 2211 C CA A PHE D 1 24 ? 6.023 20.231 21.213 0.20 22.14 42 PHE D CA 1
ATOM 2212 C CA B PHE D 1 24 ? 5.960 20.181 21.204 0.80 24.33 42 PHE D CA 1
ATOM 2213 C C A PHE D 1 24 ? 6.972 19.038 21.305 0.20 21.09 42 PHE D C 1
ATOM 2214 C C B PHE D 1 24 ? 6.974 19.012 21.293 0.80 22.19 42 PHE D C 1
ATOM 2215 O O A PHE D 1 24 ? 6.711 17.976 20.728 0.20 21.49 42 PHE D O 1
ATOM 2216 O O B PHE D 1 24 ? 6.739 17.924 20.729 0.80 22.31 42 PHE D O 1
ATOM 2231 N N . LEU D 1 25 ? 8.065 19.215 22.046 1.00 20.09 43 LEU D N 1
ATOM 2232 C CA . LEU D 1 25 ? 9.073 18.180 22.189 1.00 19.33 43 LEU D CA 1
ATOM 2233 C C . LEU D 1 25 ? 8.508 16.953 22.909 1.00 19.44 43 LEU D C 1
ATOM 2234 O O . LEU D 1 25 ? 8.753 15.809 22.500 1.00 18.79 43 LEU D O 1
ATOM 2239 N N . GLU D 1 26 ? 7.756 17.203 23.968 1.00 19.80 44 GLU D N 1
ATOM 2240 C CA . GLU D 1 26 ? 7.220 16.120 24.779 1.00 21.37 44 GLU D CA 1
ATOM 2241 C C . GLU D 1 26 ? 6.214 15.282 23.951 1.00 23.41 44 GLU D C 1
ATOM 2242 O O . GLU D 1 26 ? 6.174 14.057 24.060 1.00 24.43 44 GLU D O 1
ATOM 2248 N N . LYS D 1 27 ? 5.460 15.942 23.084 1.00 23.62 45 LYS D N 1
ATOM 2249 C CA . LYS D 1 27 ? 4.561 15.223 22.172 1.00 25.97 45 LYS D CA 1
ATOM 2250 C C . LYS D 1 27 ? 5.330 14.331 21.183 1.00 25.38 45 LYS D C 1
ATOM 2251 O O . LYS D 1 27 ? 4.984 13.142 21.012 1.00 24.92 45 LYS D O 1
ATOM 2257 N N . LYS D 1 28 ? 6.447 14.859 20.624 1.00 24.19 46 LYS D N 1
ATOM 2258 C CA . LYS D 1 28 ? 7.336 14.020 19.767 1.00 25.30 46 LYS D CA 1
ATOM 2259 C C . LYS D 1 28 ? 7.980 12.833 20.539 1.00 24.18 46 LYS D C 1
ATOM 2260 O O . LYS D 1 28 ? 8.158 11.742 19.982 1.00 26.24 46 LYS D O 1
ATOM 2266 N N A ILE D 1 29 ? 8.320 13.060 21.803 0.50 23.99 47 ILE D N 1
ATOM 2267 N N B ILE D 1 29 ? 8.292 13.053 21.812 0.50 23.65 47 ILE D N 1
ATOM 2268 C CA A ILE D 1 29 ? 8.860 11.989 22.663 0.50 24.16 47 ILE D CA 1
ATOM 2269 C CA B ILE D 1 29 ? 8.879 11.999 22.669 0.50 23.54 47 ILE D CA 1
ATOM 2270 C C A ILE D 1 29 ? 7.822 10.912 22.838 0.50 25.33 47 ILE D C 1
ATOM 2271 C C B ILE D 1 29 ? 7.855 10.908 22.946 0.50 25.04 47 ILE D C 1
ATOM 2272 O O A ILE D 1 29 ? 8.090 9.723 22.608 0.50 25.06 47 ILE D O 1
ATOM 2273 O O B ILE D 1 29 ? 8.174 9.712 22.902 0.50 24.85 47 ILE D O 1
ATOM 2282 N N . GLU D 1 30 ? 6.629 11.320 23.237 1.00 26.17 48 GLU D N 1
ATOM 2283 C CA . GLU D 1 30 ? 5.530 10.379 23.431 1.00 29.53 48 GLU D CA 1
ATOM 2284 C C . GLU D 1 30 ? 5.211 9.629 22.129 1.00 30.17 48 GLU D C 1
ATOM 2285 O O . GLU D 1 30 ? 4.920 8.437 22.152 1.00 30.57 48 GLU D O 1
ATOM 2291 N N . GLN D 1 31 ? 5.336 10.320 20.988 1.00 29.95 49 GLN D N 1
ATOM 2292 C CA . GLN D 1 31 ? 5.083 9.690 19.694 1.00 30.27 49 GLN D CA 1
ATOM 2293 C C . GLN D 1 31 ? 6.119 8.613 19.356 1.00 29.24 49 GLN D C 1
ATOM 2294 O O . GLN D 1 31 ? 5.779 7.591 18.813 1.00 28.81 49 GLN D O 1
ATOM 2300 N N . GLU D 1 32 ? 7.372 8.825 19.745 1.00 27.49 50 GLU D N 1
ATOM 2301 C CA . GLU D 1 32 ? 8.405 7.787 19.534 1.00 28.53 50 GLU D CA 1
ATOM 2302 C C . GLU D 1 32 ? 8.122 6.550 20.405 1.00 28.55 50 GLU D C 1
ATOM 2303 O O . GLU D 1 32 ? 8.173 5.447 19.923 1.00 30.57 50 GLU D O 1
ATOM 2309 N N . LEU D 1 33 ? 7.786 6.785 21.683 1.00 30.24 51 LEU D N 1
ATOM 2310 C CA . LEU D 1 33 ? 7.476 5.703 22.635 1.00 30.94 51 LEU D CA 1
ATOM 2311 C C . LEU D 1 33 ? 6.260 4.916 22.177 1.00 31.65 51 LEU D C 1
ATOM 2312 O O . LEU D 1 33 ? 6.240 3.703 22.246 1.00 31.65 51 LEU D O 1
ATOM 2317 N N . THR D 1 34 ? 5.266 5.619 21.678 1.00 30.96 52 THR D N 1
ATOM 2318 C CA . THR D 1 34 ? 4.065 4.981 21.148 1.00 33.70 52 THR D CA 1
ATOM 2319 C C . THR D 1 34 ? 4.378 4.103 19.905 1.00 33.75 52 THR D C 1
ATOM 2320 O O . THR D 1 34 ? 3.913 2.952 19.806 1.00 37.45 52 THR D O 1
ATOM 2324 N N . ALA D 1 35 ? 5.174 4.643 18.980 1.00 32.51 53 ALA D N 1
ATOM 2325 C CA . ALA D 1 35 ? 5.516 3.930 17.738 1.00 33.01 53 ALA D CA 1
ATOM 2326 C C . ALA D 1 35 ? 6.377 2.691 17.978 1.00 34.20 53 ALA D C 1
ATOM 2327 O O . ALA D 1 35 ? 6.222 1.666 17.270 1.00 35.31 53 ALA D O 1
ATOM 2329 N N . ALA D 1 36 ? 7.273 2.767 18.969 1.00 33.54 54 ALA D N 1
ATOM 2330 C CA . ALA D 1 36 ? 8.086 1.615 19.353 1.00 36.84 54 ALA D CA 1
ATOM 2331 C C . ALA D 1 36 ? 7.226 0.461 19.808 1.00 39.38 54 ALA D C 1
ATOM 2332 O O . ALA D 1 36 ? 7.536 -0.688 19.524 1.00 41.19 54 ALA D O 1
ATOM 2334 N N . LYS D 1 37 ? 6.161 0.766 20.569 1.00 42.83 55 LYS D N 1
ATOM 2335 C CA . LYS D 1 37 ? 5.240 -0.288 21.089 1.00 48.08 55 LYS D CA 1
ATOM 2336 C C . LYS D 1 37 ? 4.356 -0.848 19.978 1.00 52.33 55 LYS D C 1
ATOM 2337 O O . LYS D 1 37 ? 4.063 -2.043 19.951 1.00 54.58 55 LYS D O 1
ATOM 2343 N N . LYS D 1 38 ? 3.939 0.035 19.063 1.00 55.18 56 LYS D N 1
ATOM 2344 C CA . LYS D 1 38 ? 3.004 -0.311 17.982 1.00 60.84 56 LYS D CA 1
ATOM 2345 C C . LYS D 1 38 ? 3.766 -0.788 16.731 1.00 64.94 56 LYS D C 1
ATOM 2346 O O . LYS D 1 38 ? 3.378 -0.476 15.596 1.00 65.40 56 LYS D O 1
ATOM 2352 N N . HIS D 1 39 ? 4.853 -1.534 16.947 1.00 69.40 57 HIS D N 1
ATOM 2353 C CA . HIS D 1 39 ? 5.713 -1.981 15.844 1.00 75.51 57 HIS D CA 1
ATOM 2354 C C . HIS D 1 39 ? 6.011 -3.467 15.903 1.00 81.49 57 HIS D C 1
ATOM 2355 O O . HIS D 1 39 ? 6.228 -4.108 14.865 1.00 80.94 57 HIS D O 1
ATOM 2362 N N . GLY D 1 40 ? 6.031 -4.023 17.118 1.00 87.49 58 GLY D N 1
ATOM 2363 C CA . GLY D 1 40 ? 6.327 -5.457 17.312 1.00 92.51 58 GLY D CA 1
ATOM 2364 C C . GLY D 1 40 ? 7.825 -5.747 17.385 1.00 93.20 58 GLY D C 1
ATOM 2365 O O . GLY D 1 40 ? 8.500 -5.348 18.346 1.00 95.92 58 GLY D O 1
ATOM 2366 N N . THR D 1 41 ? 8.341 -6.451 16.370 1.00 88.14 59 THR D N 1
ATOM 2367 C CA . THR D 1 41 ? 9.789 -6.732 16.263 1.00 82.77 59 THR D CA 1
ATOM 2368 C C . THR D 1 41 ? 10.228 -6.854 14.798 1.00 78.95 59 THR D C 1
ATOM 2369 O O . THR D 1 41 ? 9.826 -7.786 14.091 1.00 82.07 59 THR D O 1
ATOM 2373 N N . LYS D 1 42 ? 11.061 -5.915 14.352 1.00 71.79 60 LYS D N 1
ATOM 2374 C CA . LYS D 1 42 ? 11.442 -5.839 12.944 1.00 66.07 60 LYS D CA 1
ATOM 2375 C C . LYS D 1 42 ? 12.919 -5.481 12.752 1.00 60.67 60 LYS D C 1
ATOM 2376 O O . LYS D 1 42 ? 13.711 -6.318 12.342 1.00 60.25 60 LYS D O 1
ATOM 2382 N N . ASN D 1 43 ? 13.278 -4.224 13.025 1.00 52.98 61 ASN D N 1
ATOM 2383 C CA . ASN D 1 43 ? 14.556 -3.715 12.567 1.00 48.55 61 ASN D CA 1
ATOM 2384 C C . ASN D 1 43 ? 15.372 -3.046 13.632 1.00 44.29 61 ASN D C 1
ATOM 2385 O O . ASN D 1 43 ? 14.965 -2.035 14.187 1.00 41.82 61 ASN D O 1
ATOM 2390 N N . LYS D 1 44 ? 16.568 -3.582 13.874 1.00 43.36 62 LYS D N 1
ATOM 2391 C CA . LYS D 1 44 ? 17.481 -3.010 14.858 1.00 41.87 62 LYS D CA 1
ATOM 2392 C C . LYS D 1 44 ? 17.948 -1.615 14.475 1.00 40.42 62 LYS D C 1
ATOM 2393 O O . LYS D 1 44 ? 18.025 -0.728 15.331 1.00 37.70 62 LYS D O 1
ATOM 2399 N N . ARG D 1 45 ? 18.259 -1.414 13.182 1.00 40.12 63 ARG D N 1
ATOM 2400 C CA . ARG D 1 45 ? 18.682 -0.079 12.697 1.00 39.58 63 ARG D CA 1
ATOM 2401 C C . ARG D 1 45 ? 17.625 0.963 13.021 1.00 35.46 63 ARG D C 1
ATOM 2402 O O . ARG D 1 45 ? 17.930 2.024 13.587 1.00 32.87 63 ARG D O 1
ATOM 2410 N N . ALA D 1 46 ? 16.377 0.658 12.650 1.00 32.89 64 ALA D N 1
ATOM 2411 C CA . ALA D 1 46 ? 15.257 1.550 12.904 1.00 31.61 64 ALA D CA 1
ATOM 2412 C C . ALA D 1 46 ? 15.075 1.823 14.400 1.00 28.58 64 ALA D C 1
ATOM 2413 O O . ALA D 1 46 ? 14.811 2.952 14.807 1.00 26.88 64 ALA D O 1
ATOM 2415 N N . ALA D 1 47 ? 15.139 0.762 15.201 1.00 29.12 65 ALA D N 1
ATOM 2416 C CA . ALA D 1 47 ? 14.952 0.882 16.657 1.00 28.21 65 ALA D CA 1
ATOM 2417 C C . ALA D 1 47 ? 15.963 1.827 17.270 1.00 27.14 65 ALA D C 1
ATOM 2418 O O . ALA D 1 47 ? 15.602 2.700 18.098 1.00 25.21 65 ALA D O 1
ATOM 2420 N N . LEU D 1 48 ? 17.234 1.655 16.902 1.00 27.08 66 LEU D N 1
ATOM 2421 C CA . LEU D 1 48 ? 18.292 2.481 17.445 1.00 27.66 66 LEU D CA 1
ATOM 2422 C C . LEU D 1 48 ? 18.131 3.953 17.044 1.00 25.75 66 LEU D C 1
ATOM 2423 O O . LEU D 1 48 ? 18.242 4.842 17.884 1.00 24.32 66 LEU D O 1
ATOM 2428 N N . GLN D 1 49 ? 17.827 4.202 15.761 1.00 25.65 67 GLN D N 1
ATOM 2429 C CA . GLN D 1 49 ? 17.582 5.591 15.296 1.00 25.74 67 GLN D CA 1
ATOM 2430 C C . GLN D 1 49 ? 16.393 6.245 16.022 1.00 22.84 67 GLN D C 1
ATOM 2431 O O . GLN D 1 49 ? 16.482 7.374 16.439 1.00 20.99 67 GLN D O 1
ATOM 2437 N N . ALA D 1 50 ? 15.309 5.483 16.237 1.00 21.62 68 ALA D N 1
ATOM 2438 C CA . ALA D 1 50 ? 14.151 6.009 16.996 1.00 21.27 68 ALA D CA 1
ATOM 2439 C C . ALA D 1 50 ? 14.542 6.379 18.443 1.00 19.90 68 ALA D C 1
ATOM 2440 O O . ALA D 1 50 ? 14.113 7.413 18.985 1.00 18.86 68 ALA D O 1
ATOM 2442 N N . LEU D 1 51 ? 15.378 5.568 19.039 1.00 20.41 69 LEU D N 1
ATOM 2443 C CA . LEU D 1 51 ? 15.817 5.825 20.403 1.00 19.98 69 LEU D CA 1
ATOM 2444 C C . LEU D 1 51 ? 16.722 7.019 20.435 1.00 19.23 69 LEU D C 1
ATOM 2445 O O . LEU D 1 51 ? 16.614 7.856 21.315 1.00 18.46 69 LEU D O 1
ATOM 2450 N N . LYS D 1 52 ? 17.617 7.114 19.449 1.00 20.25 70 LYS D N 1
ATOM 2451 C CA . LYS D 1 52 ? 18.502 8.272 19.346 1.00 20.79 70 LYS D CA 1
ATOM 2452 C C . LYS D 1 52 ? 17.692 9.554 19.140 1.00 20.00 70 LYS D C 1
ATOM 2453 O O . LYS D 1 52 ? 18.050 10.611 19.659 1.00 19.97 70 LYS D O 1
ATOM 2459 N N . ARG D 1 53 ? 16.593 9.452 18.394 1.00 20.25 71 ARG D N 1
ATOM 2460 C CA . ARG D 1 53 ? 15.741 10.631 18.142 1.00 21.02 71 ARG D CA 1
ATOM 2461 C C . ARG D 1 53 ? 15.071 11.066 19.427 1.00 19.62 71 ARG D C 1
ATOM 2462 O O . ARG D 1 53 ? 15.129 12.271 19.815 1.00 16.89 71 ARG D O 1
ATOM 2470 N N . LYS D 1 54 ? 14.508 10.092 20.159 1.00 19.44 72 LYS D N 1
ATOM 2471 C CA . LYS D 1 54 ? 13.916 10.355 21.460 1.00 20.60 72 LYS D CA 1
ATOM 2472 C C . LYS D 1 54 ? 14.899 11.101 22.369 1.00 20.21 72 LYS D C 1
ATOM 2473 O O . LYS D 1 54 ? 14.542 12.098 23.008 1.00 19.08 72 LYS D O 1
ATOM 2479 N N . LYS D 1 55 ? 16.151 10.613 22.417 1.00 19.71 73 LYS D N 1
ATOM 2480 C CA . LYS D 1 55 ? 17.174 11.195 23.282 1.00 19.85 73 LYS D CA 1
ATOM 2481 C C . LYS D 1 55 ? 17.540 12.624 22.856 1.00 19.67 73 LYS D C 1
ATOM 2482 O O . LYS D 1 55 ? 17.841 13.472 23.705 1.00 19.89 73 LYS D O 1
ATOM 2488 N N . ARG D 1 56 ? 17.534 12.873 21.542 1.00 19.75 74 ARG D N 1
ATOM 2489 C CA . ARG D 1 56 ? 17.846 14.199 20.985 1.00 20.49 74 ARG D CA 1
ATOM 2490 C C . ARG D 1 56 ? 16.811 15.158 21.502 1.00 18.73 74 ARG D C 1
ATOM 2491 O O . ARG D 1 56 ? 17.132 16.317 21.906 1.00 18.43 74 ARG D O 1
ATOM 2499 N N . TYR D 1 57 ? 15.564 14.718 21.474 1.00 18.45 75 TYR D N 1
ATOM 2500 C CA . TYR D 1 57 ? 14.449 15.557 21.937 1.00 19.34 75 TYR D CA 1
ATOM 2501 C C . TYR D 1 57 ? 14.513 15.795 23.429 1.00 18.69 75 TYR D C 1
ATOM 2502 O O . TYR D 1 57 ? 14.240 16.922 23.904 1.00 17.63 75 TYR D O 1
ATOM 2511 N N . GLU D 1 58 ? 14.847 14.751 24.182 1.00 18.34 76 GLU D N 1
ATOM 2512 C CA . GLU D 1 58 ? 15.053 14.891 25.628 1.00 18.85 76 GLU D CA 1
ATOM 2513 C C . GLU D 1 58 ? 16.121 15.929 25.962 1.00 18.80 76 GLU D C 1
ATOM 2514 O O . GLU D 1 58 ? 15.955 16.730 26.936 1.00 17.70 76 GLU D O 1
ATOM 2520 N N . LYS D 1 59 ? 17.213 15.939 25.179 1.00 19.21 77 LYS D N 1
ATOM 2521 C CA . LYS D 1 59 ? 18.332 16.863 25.433 1.00 19.96 77 LYS D CA 1
ATOM 2522 C C . LYS D 1 59 ? 17.901 18.274 25.189 1.00 19.20 77 LYS D C 1
ATOM 2523 O O . LYS D 1 59 ? 18.166 19.155 25.995 1.00 19.02 77 LYS D O 1
ATOM 2529 N N . GLN D 1 60 ? 17.123 18.480 24.154 1.00 19.09 78 GLN D N 1
ATOM 2530 C CA . GLN D 1 60 ? 16.573 19.860 23.888 1.00 19.80 78 GLN D CA 1
ATOM 2531 C C . GLN D 1 60 ? 15.556 20.298 24.978 1.00 18.54 78 GLN D C 1
ATOM 2532 O O . GLN D 1 60 ? 15.528 21.461 25.394 1.00 17.52 78 GLN D O 1
ATOM 2538 N N . LEU D 1 61 ? 14.733 19.361 25.441 1.00 17.97 79 LEU D N 1
ATOM 2539 C CA . LEU D 1 61 ? 13.803 19.666 26.472 1.00 19.77 79 LEU D CA 1
ATOM 2540 C C . LEU D 1 61 ? 14.595 20.096 27.720 1.00 18.89 79 LEU D C 1
ATOM 2541 O O . LEU D 1 61 ? 14.249 21.094 28.370 1.00 18.78 79 LEU D O 1
ATOM 2546 N N . ALA D 1 62 ? 15.694 19.379 28.000 1.00 17.60 80 ALA D N 1
ATOM 2547 C CA . ALA D 1 62 ? 16.563 19.724 29.141 1.00 19.48 80 ALA D CA 1
ATOM 2548 C C . ALA D 1 62 ? 17.248 21.067 28.949 1.00 19.79 80 ALA D C 1
ATOM 2549 O O . ALA D 1 62 ? 17.377 21.866 29.921 1.00 20.83 80 ALA D O 1
ATOM 2551 N N . GLN D 1 63 ? 17.708 21.337 27.725 1.00 20.17 81 GLN D N 1
ATOM 2552 C CA . GLN D 1 63 ? 18.399 22.632 27.452 1.00 19.97 81 GLN D CA 1
ATOM 2553 C C . GLN D 1 63 ? 17.430 23.798 27.713 1.00 19.89 81 GLN D C 1
ATOM 2554 O O . GLN D 1 63 ? 17.796 24.834 28.336 1.00 18.60 81 GLN D O 1
ATOM 2560 N N . ILE D 1 64 ? 16.196 23.626 27.294 1.00 18.59 82 ILE D N 1
ATOM 2561 C CA . ILE D 1 64 ? 15.212 24.655 27.528 1.00 18.45 82 ILE D CA 1
ATOM 2562 C C . ILE D 1 64 ? 14.910 24.842 29.031 1.00 18.21 82 ILE D C 1
ATOM 2563 O O . ILE D 1 64 ? 14.687 25.983 29.487 1.00 18.41 82 ILE D O 1
ATOM 2568 N N . ASP D 1 65 ? 14.967 23.761 29.818 1.00 17.33 83 ASP D N 1
ATOM 2569 C CA . ASP D 1 65 ? 14.752 23.902 31.282 1.00 17.76 83 ASP D CA 1
ATOM 2570 C C . ASP D 1 65 ? 15.889 24.755 31.890 1.00 18.20 83 ASP D C 1
ATOM 2571 O O . ASP D 1 65 ? 15.671 25.527 32.794 1.00 17.75 83 ASP D O 1
ATOM 2576 N N . GLY D 1 66 ? 17.102 24.603 31.344 1.00 18.31 84 GLY D N 1
ATOM 2577 C CA . GLY D 1 66 ? 18.243 25.445 31.764 1.00 18.64 84 GLY D CA 1
ATOM 2578 C C . GLY D 1 66 ? 17.942 26.905 31.454 1.00 18.34 84 GLY D C 1
ATOM 2579 O O . GLY D 1 66 ? 18.050 27.760 32.321 1.00 20.17 84 GLY D O 1
ATOM 2580 N N . THR D 1 67 ? 17.498 27.189 30.216 1.00 17.84 85 THR D N 1
ATOM 2581 C CA . THR D 1 67 ? 17.151 28.576 29.835 1.00 17.84 85 THR D CA 1
ATOM 2582 C C . THR D 1 67 ? 16.038 29.147 30.716 1.00 17.44 85 THR D C 1
ATOM 2583 O O . THR D 1 67 ? 16.110 30.289 31.174 1.00 17.52 85 THR D O 1
ATOM 2587 N N . LEU D 1 68 ? 15.024 28.333 30.979 1.00 16.21 86 LEU D N 1
ATOM 2588 C CA . LEU D 1 68 ? 13.950 28.747 31.875 1.00 16.21 86 LEU D CA 1
ATOM 2589 C C . LEU D 1 68 ? 14.419 29.105 33.272 1.00 17.26 86 LEU D C 1
ATOM 2590 O O . LEU D 1 68 ? 13.902 30.065 33.896 1.00 18.05 86 LEU D O 1
ATOM 2595 N N A SER D 1 69 ? 15.345 28.325 33.803 0.50 17.48 87 SER D N 1
ATOM 2596 N N B SER D 1 69 ? 15.356 28.331 33.809 0.50 17.17 87 SER D N 1
ATOM 2597 C CA A SER D 1 69 ? 15.881 28.600 35.124 0.50 18.64 87 SER D CA 1
ATOM 2598 C CA B SER D 1 69 ? 15.870 28.616 35.153 0.50 18.13 87 SER D CA 1
ATOM 2599 C C A SER D 1 69 ? 16.475 30.003 35.206 0.50 19.15 87 SER D C 1
ATOM 2600 C C B SER D 1 69 ? 16.507 29.998 35.232 0.50 18.89 87 SER D C 1
ATOM 2601 O O A SER D 1 69 ? 16.257 30.720 36.175 0.50 19.54 87 SER D O 1
ATOM 2602 O O B SER D 1 69 ? 16.336 30.711 36.219 0.50 19.38 87 SER D O 1
ATOM 2607 N N . THR D 1 70 ? 17.242 30.383 34.186 1.00 18.98 88 THR D N 1
ATOM 2608 C CA . THR D 1 70 ? 17.893 31.659 34.192 1.00 20.40 88 THR D CA 1
ATOM 2609 C C . THR D 1 70 ? 16.881 32.810 34.030 1.00 20.88 88 THR D C 1
ATOM 2610 O O . THR D 1 70 ? 16.982 33.845 34.737 1.00 22.32 88 THR D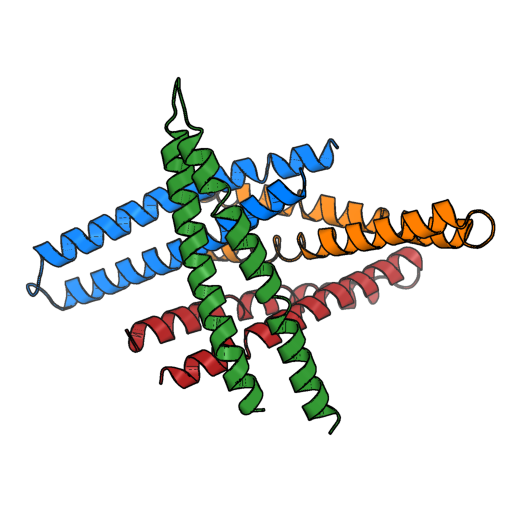 O 1
ATOM 2614 N N . ILE D 1 71 ? 15.879 32.608 33.162 1.00 20.47 89 ILE D N 1
ATOM 2615 C CA . ILE D 1 71 ? 14.792 33.598 32.976 1.00 22.15 89 ILE D CA 1
ATOM 2616 C C . ILE D 1 71 ? 13.986 33.799 34.284 1.00 22.64 89 ILE D C 1
ATOM 2617 O O . ILE D 1 71 ? 13.642 34.919 34.643 1.00 23.16 89 ILE D O 1
ATOM 2622 N N . GLU D 1 72 ? 13.737 32.709 35.006 1.00 22.89 90 GLU D N 1
ATOM 2623 C CA . GLU D 1 72 ? 13.080 32.797 36.324 1.00 25.32 90 GLU D CA 1
ATOM 2624 C C . GLU D 1 72 ? 13.877 33.591 37.310 1.00 24.66 90 GLU D C 1
ATOM 2625 O O . GLU D 1 72 ? 13.310 34.401 38.084 1.00 25.61 90 GLU D O 1
ATOM 2631 N N . PHE D 1 73 ? 15.182 33.344 37.354 1.00 23.18 91 PHE D N 1
ATOM 2632 C CA . PHE D 1 73 ? 16.053 34.131 38.212 1.00 24.60 91 PHE D CA 1
ATOM 2633 C C . PHE D 1 73 ? 16.037 35.606 37.800 1.00 25.41 91 PHE D C 1
ATOM 2634 O O . PHE D 1 73 ? 15.994 36.517 38.661 1.00 26.20 91 PHE D O 1
ATOM 2642 N N . GLN D 1 74 ? 16.065 35.854 36.497 1.00 25.63 92 GLN D N 1
ATOM 2643 C CA . GLN D 1 74 ? 16.026 37.242 35.992 1.00 27.49 92 GLN D CA 1
ATOM 2644 C C . GLN D 1 74 ? 14.743 37.883 36.396 1.00 27.79 92 GLN D C 1
ATOM 2645 O O . GLN D 1 74 ? 14.718 39.038 36.754 1.00 27.23 92 GLN D O 1
ATOM 2651 N N . ARG D 1 75 ? 13.659 37.097 36.369 1.00 28.95 93 ARG D N 1
ATOM 2652 C CA . ARG D 1 75 ? 12.312 37.598 36.720 1.00 32.05 93 ARG D CA 1
ATOM 2653 C C . ARG D 1 75 ? 12.256 38.007 38.197 1.00 31.70 93 ARG D C 1
ATOM 2654 O O . ARG D 1 75 ? 11.710 39.090 38.558 1.00 32.38 93 ARG D O 1
ATOM 2662 N N . GLU D 1 76 ? 12.909 37.221 39.041 1.00 31.06 94 GLU D N 1
ATOM 2663 C CA . GLU D 1 76 ? 12.938 37.499 40.466 1.00 31.80 94 GLU D CA 1
ATOM 2664 C C . GLU D 1 76 ? 13.702 38.772 40.766 1.00 31.78 94 GLU D C 1
ATOM 2665 O O . GLU D 1 76 ? 13.343 39.513 41.658 1.00 32.12 94 GLU D O 1
ATOM 2671 N N . ALA D 1 77 ? 14.764 39.007 40.013 1.00 30.31 95 ALA D N 1
ATOM 2672 C CA . ALA D 1 77 ? 15.616 40.176 40.210 1.00 31.88 95 ALA D CA 1
ATOM 2673 C C . ALA D 1 77 ? 14.898 41.485 39.832 1.00 32.43 95 ALA D C 1
ATOM 2674 O O . ALA D 1 77 ? 15.367 42.573 40.153 1.00 33.70 95 ALA D O 1
ATOM 2676 N N . LEU D 1 78 ? 13.764 41.368 39.149 1.00 31.98 96 LEU D N 1
ATOM 2677 C CA . LEU D 1 78 ? 13.023 42.557 38.692 1.00 34.41 96 LEU D CA 1
ATOM 2678 C C . LEU D 1 78 ? 11.833 42.886 39.589 1.00 36.72 96 LEU D C 1
ATOM 2679 O O . LEU D 1 78 ? 11.209 43.951 39.456 1.00 36.42 96 LEU D O 1
ATOM 2684 N N . GLU D 1 79 ? 11.518 41.989 40.506 1.00 38.04 97 GLU D N 1
ATOM 2685 C CA . GLU D 1 79 ? 10.367 42.188 41.343 1.00 41.17 97 GLU D CA 1
ATOM 2686 C C . GLU D 1 79 ? 10.727 42.879 42.657 1.00 42.51 97 GLU D C 1
ATOM 2687 O O . GLU D 1 79 ? 11.932 43.038 43.024 1.00 41.27 97 GLU D O 1
#

Sequence (313 aa):
GAMEQEAIQRRLRDTEEMLSKKQEFLEKKIEQELTAAKKHGTKNKRAALQALKRKKRYEKQLAQIDGTLSTIEFQREALEGAMEEQEAIIQRLRDTEEMMLSKKQEFLEKKIIEQELTAAKKHGTKNKRAALQALKRKKRYEKQLAQIIDGTLSSTIIEFQREALEEGAMEQEAIQRLRDTEEMMLSKKQEFLEKKIEEQELTAAKKHGTKNKRAALQALKRKKRYEKQLAQIDGTLSTIEFQREALMEQEAIQRLRDTEEMMLSKKQEFFLEKKIIEQELTAAKKHGTKNKRAALQALKRKKRYEKQLAQIDGTLSSTIEFQREALE